Protein AF-A0A8S1DYT1-F1 (afdb_monomer)

InterPro domains:
  IPR016024 Armadillo-type fold [SSF48371] (3-180)
  IPR052587 TELO2-interacting protein 1 homolog [PTHR18460] (1-186)
  IPR057567 TTI1, C-terminal TPR domain [PF24181] (1-177)

Organism: NCBI:txid197152

Sequence (225 aa):
LQRCFHMLPSKDKDIQILALRAMKRGLPILEPYEDQLLPLVHKLWSPLLQRFSPNQDVVVLRLSFELLCIVASCSKNFIRHRCLEQVLPSICQFVRKQATVTSRHRETMLSQSMKLQKVALDRLAPLARDLDLQEEEIHTILEACSPYLSSEQPVVLQESCVELFKQISRINSDAVWLRLNILWNEGRELKSVSHACPNIRLPLLAANAGRYKANVQLLLQHITC

Radius of gyration: 19.94 Å; Cα contacts (8 Å, |Δi|>4): 253; chains: 1; bounding box: 46×38×67 Å

pLDDT: mean 88.83, std 11.65, range [53.38, 98.56]

Structure (mmCIF, N/CA/C/O backbone):
data_AF-A0A8S1DYT1-F1
#
_entry.id   AF-A0A8S1DYT1-F1
#
loop_
_atom_site.group_PDB
_atom_site.id
_atom_site.type_symbol
_atom_site.label_atom_id
_atom_site.label_alt_id
_atom_site.label_comp_id
_atom_site.label_asym_id
_atom_site.label_entity_id
_atom_site.label_seq_id
_atom_site.pdbx_PDB_ins_code
_atom_site.Cartn_x
_atom_site.Cartn_y
_atom_site.Cartn_z
_atom_site.occupancy
_atom_site.B_iso_or_equiv
_atom_site.auth_seq_id
_atom_site.auth_comp_id
_atom_site.auth_asym_id
_atom_site.auth_atom_id
_atom_site.pdbx_PDB_model_num
ATOM 1 N N . LEU A 1 1 ? -12.098 1.553 22.790 1.00 86.00 1 LEU A N 1
ATOM 2 C CA . LEU A 1 1 ? -11.759 2.101 21.453 1.00 86.00 1 LEU A CA 1
ATOM 3 C C . LEU A 1 1 ? -12.120 3.573 21.292 1.00 86.00 1 LEU A C 1
ATOM 5 O O . LEU A 1 1 ? -11.217 4.342 21.012 1.00 86.00 1 LEU A O 1
ATOM 9 N N . GLN A 1 2 ? -13.366 3.998 21.531 1.00 85.38 2 GLN A N 1
ATOM 10 C CA . GLN A 1 2 ? -13.783 5.405 21.351 1.00 85.38 2 GLN A CA 1
ATOM 11 C C . GLN A 1 2 ? -12.887 6.434 22.065 1.00 85.38 2 GLN A C 1
ATOM 13 O O . GLN A 1 2 ? -12.530 7.448 21.478 1.00 85.38 2 GLN A O 1
ATOM 18 N N . ARG A 1 3 ? -12.432 6.140 23.293 1.00 86.00 3 ARG A N 1
ATOM 19 C CA . ARG A 1 3 ? -11.476 6.997 24.021 1.00 86.00 3 ARG A CA 1
ATOM 20 C C . ARG A 1 3 ? -10.183 7.263 23.233 1.00 86.00 3 ARG A C 1
ATOM 22 O O . ARG A 1 3 ? -9.672 8.374 23.275 1.00 86.00 3 ARG A O 1
ATOM 29 N N . CYS A 1 4 ? -9.694 6.288 22.463 1.00 88.50 4 CYS A N 1
ATOM 30 C CA . CYS A 1 4 ? -8.498 6.440 21.632 1.00 88.50 4 CYS A CA 1
ATOM 31 C C . CYS A 1 4 ? -8.705 7.439 20.482 1.00 88.50 4 CYS A C 1
ATOM 33 O O . CYS A 1 4 ? -7.737 8.053 20.046 1.00 88.50 4 CYS A O 1
ATOM 35 N N . PHE A 1 5 ? -9.943 7.655 20.019 1.00 86.69 5 PHE A N 1
ATOM 36 C CA . PHE A 1 5 ? -10.233 8.636 18.965 1.00 86.69 5 PHE A CA 1
ATOM 37 C C . PHE A 1 5 ? -9.940 10.058 19.436 1.00 86.69 5 PHE A C 1
ATOM 39 O O . PHE A 1 5 ? -9.358 10.839 18.694 1.00 86.69 5 PHE A O 1
ATOM 46 N N . HIS A 1 6 ? -10.256 10.364 20.697 1.00 85.81 6 HIS A N 1
ATOM 47 C CA . HIS A 1 6 ? -9.967 11.662 21.311 1.00 85.81 6 HIS A CA 1
ATOM 48 C C . HIS A 1 6 ? -8.474 11.883 21.590 1.00 85.81 6 HIS A C 1
ATOM 50 O O . HIS A 1 6 ? -8.048 13.015 21.790 1.00 85.81 6 HIS A O 1
ATOM 56 N N . MET A 1 7 ? -7.670 10.816 21.584 1.00 89.06 7 MET A N 1
ATOM 57 C CA . MET A 1 7 ? -6.222 10.883 21.804 1.00 89.06 7 MET A CA 1
ATOM 58 C C . MET A 1 7 ? -5.441 11.136 20.504 1.00 89.06 7 MET A C 1
ATOM 60 O O . MET A 1 7 ? -4.314 11.622 20.564 1.00 89.06 7 MET A O 1
ATOM 64 N N . LEU A 1 8 ? -6.021 10.852 19.328 1.00 87.38 8 LEU A N 1
ATOM 65 C CA . LEU A 1 8 ? -5.370 11.085 18.030 1.00 87.38 8 LEU A CA 1
ATOM 66 C C . LEU A 1 8 ? -5.030 12.560 17.751 1.00 87.38 8 LEU A C 1
ATOM 68 O O . LEU A 1 8 ? -3.948 12.810 17.222 1.00 87.38 8 LEU A O 1
ATOM 72 N N . PRO A 1 9 ? -5.877 13.543 18.110 1.00 86.31 9 PRO A N 1
ATOM 73 C CA . PRO A 1 9 ? -5.547 14.957 17.945 1.00 86.31 9 PRO A CA 1
ATOM 74 C C . PRO A 1 9 ? -4.569 15.502 18.998 1.00 86.31 9 PRO A C 1
ATOM 76 O O . PRO A 1 9 ? -4.257 16.690 18.957 1.00 86.31 9 PRO A O 1
ATOM 79 N N . SER A 1 10 ? -4.102 14.682 19.952 1.00 88.88 10 SER A N 1
ATOM 80 C CA . SER A 1 10 ? -3.160 15.127 20.988 1.00 88.88 10 SER A CA 1
ATOM 81 C C . SER A 1 10 ? -1.891 15.716 20.369 1.00 88.88 10 SER A C 1
ATOM 83 O O . SER A 1 10 ? -1.401 15.220 19.357 1.00 88.88 10 SER A O 1
ATOM 85 N N . LYS A 1 11 ? -1.315 16.746 20.998 1.00 87.25 11 LYS A N 1
ATOM 86 C CA . LYS A 1 11 ? 0.003 17.281 20.609 1.00 87.25 11 LYS A CA 1
ATOM 87 C C . LYS A 1 11 ? 1.149 16.351 21.016 1.00 87.25 11 LYS A C 1
ATOM 89 O O . LYS A 1 11 ? 2.227 16.419 20.438 1.00 87.25 11 LYS A O 1
ATOM 94 N N . ASP A 1 12 ? 0.899 15.471 21.979 1.00 92.69 12 ASP A N 1
ATOM 95 C CA . ASP A 1 12 ? 1.860 14.488 22.459 1.00 92.69 12 ASP A CA 1
ATOM 96 C C . ASP A 1 12 ? 1.912 13.281 21.507 1.00 92.69 12 ASP A C 1
ATOM 98 O O . ASP A 1 12 ? 0.907 12.605 21.253 1.00 92.69 12 ASP A O 1
ATOM 102 N N . LYS A 1 13 ? 3.105 13.021 20.966 1.00 92.19 13 LYS A N 1
ATOM 103 C CA . LYS A 1 13 ? 3.369 11.925 20.032 1.00 92.19 13 LYS A CA 1
ATOM 104 C C . LYS A 1 13 ? 3.217 10.552 20.685 1.00 92.19 13 LYS A C 1
ATOM 106 O O . LYS A 1 13 ? 2.711 9.641 20.031 1.00 92.19 13 LYS A O 1
ATOM 111 N N . ASP A 1 14 ? 3.630 10.375 21.933 1.00 94.50 14 ASP A N 1
ATOM 112 C CA . ASP A 1 14 ? 3.561 9.079 22.608 1.00 94.50 14 ASP A CA 1
ATOM 113 C C . ASP A 1 14 ? 2.107 8.698 22.895 1.00 94.50 14 ASP A C 1
ATOM 115 O O . ASP A 1 14 ? 1.706 7.551 22.670 1.00 94.50 14 ASP A O 1
ATOM 119 N N . ILE A 1 15 ? 1.278 9.687 23.244 1.00 94.19 15 ILE A N 1
ATOM 120 C CA . ILE A 1 15 ? -0.180 9.533 23.352 1.00 94.19 15 ILE A CA 1
ATOM 121 C C . ILE A 1 15 ? -0.791 9.111 22.007 1.00 94.19 15 ILE A C 1
ATOM 123 O O . ILE A 1 15 ? -1.582 8.162 21.960 1.00 94.19 15 ILE A O 1
ATOM 127 N N . GLN A 1 16 ? -0.404 9.759 20.902 1.00 94.25 16 GLN A N 1
ATOM 128 C CA . GLN A 1 16 ? -0.870 9.386 19.560 1.00 94.25 16 GLN A CA 1
ATOM 129 C C . GLN A 1 16 ? -0.458 7.955 19.191 1.00 94.25 16 GLN A C 1
ATOM 131 O O . GLN A 1 16 ? -1.277 7.171 18.707 1.00 94.25 16 GLN A O 1
ATOM 136 N N . ILE A 1 17 ? 0.801 7.587 19.440 1.00 95.38 17 ILE A N 1
ATOM 137 C CA . ILE A 1 17 ? 1.336 6.250 19.157 1.00 95.38 17 ILE A CA 1
ATOM 138 C C . ILE A 1 17 ? 0.597 5.188 19.971 1.00 95.38 17 ILE A C 1
ATOM 140 O O . ILE A 1 17 ? 0.237 4.140 19.424 1.00 95.38 17 ILE A O 1
ATOM 144 N N . LEU A 1 18 ? 0.354 5.440 21.259 1.00 95.94 18 LEU A N 1
ATOM 145 C CA . LEU A 1 18 ? -0.389 4.532 22.126 1.00 95.94 18 LEU A CA 1
ATOM 146 C C . LEU A 1 18 ? -1.818 4.331 21.613 1.00 95.94 18 LEU A C 1
ATOM 148 O O . LEU A 1 18 ? -2.268 3.191 21.490 1.00 95.94 18 LEU A O 1
ATOM 152 N N . ALA A 1 19 ? -2.500 5.418 21.245 1.00 95.94 19 ALA A N 1
ATOM 153 C CA . ALA A 1 19 ? -3.846 5.370 20.687 1.00 95.94 19 ALA A CA 1
ATOM 154 C C . ALA A 1 19 ? -3.896 4.559 19.383 1.00 95.94 19 ALA A C 1
ATOM 156 O O . ALA A 1 19 ? -4.718 3.650 19.260 1.00 95.94 19 ALA A O 1
ATOM 157 N N . LEU A 1 20 ? -2.983 4.824 18.441 1.00 96.44 20 LEU A N 1
ATOM 158 C CA . LEU A 1 20 ? -2.869 4.083 17.180 1.00 96.44 20 LEU A CA 1
ATOM 159 C C . LEU A 1 20 ? -2.641 2.590 17.425 1.00 96.44 20 LEU A C 1
ATOM 161 O O . LEU A 1 20 ? -3.354 1.756 16.870 1.00 96.44 20 LEU A O 1
ATOM 165 N N . ARG A 1 21 ? -1.702 2.229 18.306 1.00 96.25 21 ARG A N 1
ATOM 166 C CA . ARG A 1 21 ? -1.422 0.825 18.649 1.00 96.25 21 ARG A CA 1
ATOM 167 C C . ARG A 1 21 ? -2.618 0.129 19.294 1.00 96.25 21 ARG A C 1
ATOM 169 O O . ARG A 1 21 ? -2.899 -1.017 18.948 1.00 96.25 21 ARG A O 1
ATOM 176 N N . ALA A 1 22 ? -3.322 0.808 20.198 1.00 96.12 22 ALA A N 1
ATOM 177 C CA . ALA A 1 22 ? -4.523 0.275 20.830 1.00 96.12 22 ALA A CA 1
ATOM 178 C C . ALA A 1 22 ? -5.633 0.023 19.798 1.00 96.12 22 ALA A C 1
ATOM 180 O O . ALA A 1 22 ? -6.235 -1.049 19.794 1.00 96.12 22 ALA A O 1
ATOM 181 N N . MET A 1 23 ? -5.861 0.963 18.875 1.00 95.62 23 MET A N 1
ATOM 182 C CA . MET A 1 23 ? -6.875 0.808 17.826 1.00 95.62 23 MET A CA 1
ATOM 183 C C . MET A 1 23 ? -6.544 -0.308 16.843 1.00 95.62 23 MET A C 1
ATOM 185 O O . MET A 1 23 ? -7.420 -1.107 16.533 1.00 95.62 23 MET A O 1
ATOM 189 N N . LYS A 1 24 ? -5.281 -0.424 16.420 1.00 95.94 24 LYS A N 1
ATOM 190 C CA . LYS A 1 24 ? -4.836 -1.517 15.546 1.00 95.94 24 LYS A CA 1
ATOM 191 C C . LYS A 1 24 ? -5.126 -2.903 16.127 1.00 95.94 24 LYS A C 1
ATOM 193 O O . LYS A 1 24 ? -5.393 -3.827 15.373 1.00 95.94 24 LYS A O 1
ATOM 198 N N . ARG A 1 25 ? -5.034 -3.054 17.451 1.00 95.56 25 ARG A N 1
ATOM 199 C CA . ARG A 1 25 ? -5.324 -4.321 18.142 1.00 95.56 25 ARG A CA 1
ATOM 200 C C . ARG A 1 25 ? -6.814 -4.517 18.396 1.00 95.56 25 ARG A C 1
ATOM 202 O O . ARG A 1 25 ? -7.286 -5.640 18.330 1.00 95.56 25 ARG A O 1
ATOM 209 N N . GLY A 1 26 ? -7.537 -3.443 18.712 1.00 95.00 26 GLY A N 1
ATOM 210 C CA . GLY A 1 26 ? -8.936 -3.538 19.113 1.00 95.00 26 GLY A CA 1
ATOM 211 C C . GLY A 1 26 ? -9.934 -3.578 17.957 1.00 95.00 26 GLY A C 1
ATOM 212 O O . GLY A 1 26 ? -10.956 -4.233 18.100 1.00 95.00 26 GLY A O 1
ATOM 213 N N . LEU A 1 27 ? -9.674 -2.901 16.832 1.00 95.12 27 LEU A N 1
ATOM 214 C CA . LEU A 1 27 ? -10.614 -2.887 15.701 1.00 95.12 27 LEU A CA 1
ATOM 215 C C . LEU A 1 27 ? -10.883 -4.279 15.109 1.00 95.12 27 LEU A C 1
ATOM 217 O O . LEU A 1 27 ? -12.057 -4.578 14.922 1.00 95.12 27 LEU A O 1
ATOM 221 N N . PRO A 1 28 ? -9.875 -5.151 14.890 1.00 96.31 28 PRO A N 1
ATOM 222 C CA . PRO A 1 28 ? -10.128 -6.502 14.381 1.00 96.31 28 PRO A CA 1
ATOM 223 C C . PRO A 1 28 ? -11.048 -7.340 15.278 1.00 96.31 28 PRO A C 1
ATOM 225 O O . PRO A 1 28 ? -11.795 -8.174 14.791 1.00 96.31 28 PRO A O 1
ATOM 228 N N . ILE A 1 29 ? -11.053 -7.092 16.594 1.00 96.44 29 ILE A N 1
ATOM 229 C CA . ILE A 1 29 ? -11.938 -7.797 17.540 1.00 96.44 29 ILE A CA 1
ATOM 230 C C . ILE A 1 29 ? -13.416 -7.488 17.246 1.00 96.44 29 ILE A C 1
ATOM 232 O O . ILE A 1 29 ? -14.295 -8.285 17.565 1.00 96.44 29 ILE A O 1
ATOM 236 N N . LEU A 1 30 ? -13.693 -6.331 16.639 1.00 95.19 30 LEU A N 1
ATOM 237 C CA . LEU A 1 30 ? -15.038 -5.899 16.279 1.00 95.19 30 LEU A CA 1
ATOM 238 C C . LEU A 1 30 ? -15.473 -6.343 14.878 1.00 95.19 30 LEU A C 1
ATOM 240 O O . LEU A 1 30 ? -16.604 -6.051 14.508 1.00 95.19 30 LEU A O 1
ATOM 244 N N . GLU A 1 31 ? -14.626 -7.040 14.115 1.00 94.19 31 GLU A N 1
ATOM 245 C CA . GLU A 1 31 ? -14.956 -7.519 12.764 1.00 94.19 31 GLU A CA 1
ATOM 246 C C . GLU A 1 31 ? -16.278 -8.315 12.702 1.00 94.19 31 GLU A C 1
ATOM 248 O O . GLU A 1 31 ? -17.077 -8.025 11.816 1.00 94.19 31 GLU A O 1
ATOM 253 N N . PRO A 1 32 ? -16.6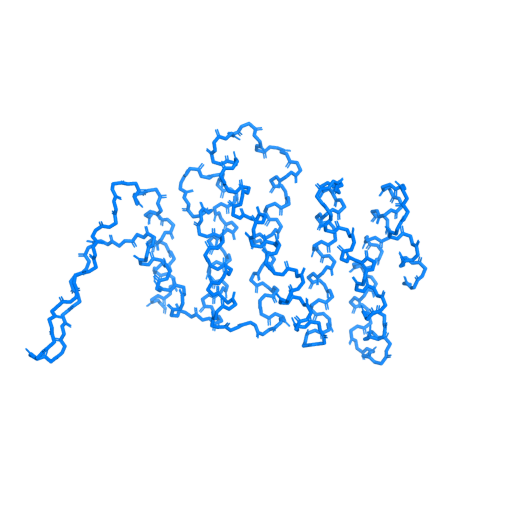09 -9.205 13.663 1.00 96.00 32 PRO A N 1
ATOM 254 C CA . PRO A 1 32 ? -17.893 -9.917 13.655 1.00 96.00 32 PRO A CA 1
ATOM 255 C C . PRO A 1 32 ? -19.113 -9.058 14.035 1.00 96.00 32 PRO A C 1
ATOM 257 O O . PRO A 1 32 ? -20.243 -9.527 13.933 1.00 96.00 32 PRO A O 1
ATOM 260 N N . TYR A 1 33 ? -18.906 -7.834 14.531 1.00 96.31 33 TYR A N 1
ATOM 261 C CA . TYR A 1 33 ? -19.945 -6.966 15.093 1.00 96.31 33 TYR A CA 1
ATOM 262 C C . TYR A 1 33 ? -20.103 -5.702 14.241 1.00 96.31 33 TYR A C 1
ATOM 264 O O . TYR A 1 33 ? -19.824 -4.589 14.697 1.00 96.31 33 TYR A O 1
ATOM 272 N N . GLU A 1 34 ? -20.537 -5.874 12.992 1.00 94.38 34 GLU A N 1
ATOM 273 C CA . GLU A 1 34 ? -20.592 -4.816 11.973 1.00 94.38 34 GLU A CA 1
ATOM 274 C C . GLU A 1 34 ? -21.346 -3.556 12.444 1.00 94.38 34 GLU A C 1
ATOM 276 O O . GLU A 1 34 ? -20.826 -2.442 12.319 1.00 94.38 34 GLU A O 1
ATOM 281 N N . ASP A 1 35 ? -22.488 -3.732 13.119 1.00 95.94 35 ASP A N 1
ATOM 282 C CA . ASP A 1 35 ? -23.305 -2.646 13.690 1.00 95.94 35 ASP A CA 1
ATOM 283 C C . ASP A 1 35 ? -22.559 -1.783 14.721 1.00 95.94 35 ASP A C 1
ATOM 285 O O . ASP A 1 35 ? -22.915 -0.630 14.969 1.00 95.94 35 ASP A O 1
ATOM 289 N N . GLN A 1 36 ? -21.504 -2.320 15.336 1.00 94.62 36 GLN A N 1
ATOM 290 C CA . GLN A 1 36 ? -20.624 -1.577 16.238 1.00 94.62 36 GLN A CA 1
ATOM 291 C C . GLN A 1 36 ? -19.381 -1.060 15.511 1.00 94.62 36 GLN A C 1
ATOM 293 O O . GLN A 1 36 ? -18.916 0.050 15.789 1.00 94.62 36 GLN A O 1
ATOM 298 N N . LEU A 1 37 ? -18.835 -1.846 14.582 1.00 96.00 37 LEU A N 1
ATOM 299 C CA . LEU A 1 37 ? -17.622 -1.522 13.844 1.00 96.00 37 LEU A CA 1
ATOM 300 C C . LEU A 1 37 ? -17.814 -0.315 12.923 1.00 96.00 37 LEU A C 1
ATOM 302 O O . LEU A 1 37 ? -17.032 0.635 13.001 1.00 96.00 37 LEU A O 1
ATOM 306 N N . LEU A 1 38 ? -18.831 -0.317 12.059 1.00 96.50 38 LEU A N 1
ATOM 307 C CA . LEU A 1 38 ? -18.972 0.710 11.022 1.00 96.50 38 LEU A CA 1
ATOM 308 C C . LEU A 1 38 ? -19.189 2.119 11.597 1.00 96.50 38 LEU A C 1
ATOM 310 O O . LEU A 1 38 ? -18.505 3.049 11.151 1.00 96.50 38 LEU A O 1
ATOM 314 N N . PRO A 1 39 ? -20.019 2.323 12.643 1.00 95.75 39 PRO A N 1
ATOM 315 C CA . PRO A 1 39 ? -20.119 3.630 13.291 1.00 95.75 39 PRO A CA 1
ATOM 316 C C . PRO A 1 39 ? -18.791 4.102 13.896 1.00 95.75 39 PRO A C 1
ATOM 318 O O . PRO A 1 39 ? -18.496 5.301 13.899 1.00 95.75 39 PRO A O 1
ATOM 321 N N . LEU A 1 40 ? -17.967 3.182 14.408 1.00 94.94 40 LEU A N 1
ATOM 322 C CA . LEU A 1 40 ? -16.636 3.507 14.922 1.00 94.94 40 LEU A CA 1
ATOM 323 C C . LEU A 1 40 ? -15.674 3.884 13.797 1.00 94.94 40 LEU A C 1
ATOM 325 O O . LEU A 1 40 ? -14.958 4.874 13.936 1.00 94.94 40 LEU A O 1
ATOM 329 N N . VAL A 1 41 ? -15.683 3.150 12.683 1.00 95.88 41 VAL A N 1
ATOM 330 C CA . VAL A 1 41 ? -14.883 3.459 11.490 1.00 95.88 41 VAL A CA 1
ATOM 331 C C . VAL A 1 41 ? -15.255 4.829 10.927 1.00 95.88 41 VAL A C 1
ATOM 333 O O . VAL A 1 41 ? -14.371 5.643 10.652 1.00 95.88 41 VAL A O 1
ATOM 336 N N . HIS A 1 42 ? -16.551 5.134 10.832 1.00 94.75 42 HIS A N 1
ATOM 337 C CA . HIS A 1 42 ? -17.029 6.440 10.385 1.00 94.75 42 HIS A CA 1
ATOM 338 C C . HIS A 1 42 ? -16.473 7.577 11.252 1.00 94.75 42 HIS A C 1
ATOM 340 O O . HIS A 1 42 ? -15.914 8.540 10.720 1.00 94.75 42 HIS A O 1
ATOM 346 N N . LYS A 1 43 ? -16.569 7.439 12.583 1.00 93.56 43 LYS A N 1
ATOM 347 C CA . LYS A 1 43 ? -16.056 8.421 13.555 1.00 93.56 43 LYS A CA 1
ATOM 348 C C . LYS A 1 43 ? -14.529 8.535 13.534 1.00 93.56 43 LYS A C 1
ATOM 350 O O . LYS A 1 43 ? -14.002 9.629 13.716 1.00 93.56 43 LYS A O 1
ATOM 355 N N . LEU A 1 44 ? -13.822 7.427 13.315 1.00 93.88 44 LEU A N 1
ATOM 356 C CA . LEU A 1 44 ? -12.360 7.379 13.247 1.00 93.88 44 LEU A CA 1
ATOM 357 C C . LEU A 1 44 ? -11.804 8.075 12.000 1.00 93.88 44 LEU A C 1
ATOM 359 O O . LEU A 1 44 ? -10.696 8.606 12.053 1.00 93.88 44 LEU A O 1
ATOM 363 N N . TRP A 1 45 ? -12.546 8.078 10.891 1.00 94.38 45 TRP A N 1
ATOM 364 C CA . TRP A 1 45 ? -12.017 8.487 9.590 1.00 94.38 45 TRP A CA 1
ATOM 365 C C . TRP A 1 45 ? -11.366 9.871 9.590 1.00 94.38 45 TRP A C 1
ATOM 367 O O . TRP A 1 45 ? -10.205 10.001 9.217 1.00 94.38 45 TRP A O 1
ATOM 377 N N . SER A 1 46 ? -12.088 10.907 10.030 1.00 92.19 46 SER A N 1
ATOM 378 C CA . SER A 1 46 ? -11.561 12.279 10.012 1.00 92.19 46 SER A CA 1
ATOM 379 C C . SER A 1 46 ? -10.323 12.439 10.912 1.00 92.19 46 SER A C 1
ATOM 381 O O . SER A 1 46 ? -9.296 12.910 10.419 1.00 92.19 46 SER A O 1
ATOM 383 N N . PRO A 1 47 ? -10.342 12.005 12.192 1.00 92.38 47 PRO A N 1
ATOM 384 C CA . PRO A 1 47 ? -9.143 11.993 13.032 1.00 92.38 47 PRO A CA 1
ATOM 385 C C . PRO A 1 47 ? -7.954 11.239 12.422 1.00 92.38 47 PRO A C 1
ATOM 387 O O . PRO A 1 47 ? -6.812 11.676 12.568 1.00 92.38 47 PRO A O 1
ATOM 390 N N . LEU A 1 48 ? -8.207 10.122 11.732 1.00 93.25 48 LEU A N 1
ATOM 391 C CA . LEU A 1 48 ? -7.172 9.337 11.066 1.00 93.25 48 LEU A CA 1
ATOM 392 C C . LEU A 1 48 ? -6.572 10.089 9.872 1.00 93.25 48 LEU A C 1
ATOM 394 O O . LEU A 1 48 ? -5.351 10.179 9.769 1.00 93.25 48 LEU A O 1
ATOM 398 N N . LEU A 1 49 ? -7.403 10.680 9.008 1.00 91.69 49 LEU A N 1
ATOM 399 C CA . LEU A 1 49 ? -6.933 11.445 7.850 1.00 91.69 49 LEU A CA 1
ATOM 400 C C . LEU A 1 49 ? -6.063 12.635 8.234 1.00 91.69 49 LEU A C 1
ATOM 402 O O . LEU A 1 49 ? -5.054 12.900 7.587 1.00 91.69 49 LEU A O 1
ATOM 406 N N . GLN A 1 50 ? -6.387 13.303 9.338 1.00 90.94 50 GLN A N 1
ATOM 407 C CA . GLN A 1 50 ? -5.580 14.407 9.856 1.00 90.94 50 GLN A CA 1
ATOM 408 C C . GLN A 1 50 ? -4.152 13.987 10.244 1.00 90.94 50 GLN A C 1
ATOM 410 O O . GLN A 1 50 ? -3.314 14.854 10.482 1.00 90.94 50 GLN A O 1
ATOM 415 N N . ARG A 1 51 ? -3.855 12.682 10.348 1.00 91.25 51 ARG A N 1
ATOM 416 C CA . ARG A 1 51 ? -2.491 12.179 10.575 1.00 91.25 51 ARG A CA 1
ATOM 417 C C . ARG A 1 51 ? -1.667 12.075 9.291 1.00 91.25 51 ARG A C 1
ATOM 419 O O . ARG A 1 51 ? -0.455 11.940 9.380 1.00 91.25 51 ARG A O 1
ATOM 426 N N . PHE A 1 52 ? -2.267 12.194 8.109 1.00 88.94 52 PHE A N 1
ATOM 427 C CA . PHE A 1 52 ? -1.552 12.223 6.827 1.00 88.94 52 PHE A CA 1
ATOM 428 C C . PHE A 1 52 ? -1.121 13.648 6.441 1.00 88.94 52 PHE A C 1
ATOM 430 O O . PHE A 1 52 ? -1.210 14.048 5.283 1.00 88.94 52 PHE A O 1
ATOM 437 N N . SER A 1 53 ? -0.669 14.441 7.420 1.00 85.75 53 SER A N 1
ATOM 438 C CA . SER A 1 53 ? -0.224 15.818 7.187 1.00 85.75 53 SER A CA 1
ATOM 439 C C . SER A 1 53 ? 1.262 15.880 6.784 1.00 85.75 53 SER A C 1
ATOM 441 O O . SER A 1 53 ? 2.048 15.041 7.235 1.00 85.75 53 SER A O 1
ATOM 443 N N . PRO A 1 54 ? 1.695 16.877 5.983 1.00 80.06 54 PRO A N 1
ATOM 444 C CA . PRO A 1 54 ? 3.090 16.991 5.537 1.00 80.06 54 PRO A CA 1
ATOM 445 C C . PRO A 1 54 ? 4.123 17.081 6.669 1.00 80.06 54 PRO A C 1
ATOM 447 O O . PRO A 1 54 ? 5.250 16.623 6.505 1.00 80.06 54 PRO A O 1
ATOM 450 N N . ASN A 1 55 ? 3.731 17.646 7.815 1.00 83.69 55 ASN A N 1
ATOM 451 C CA . ASN A 1 55 ? 4.601 17.858 8.976 1.00 83.69 55 ASN A CA 1
ATOM 452 C C . ASN A 1 55 ? 4.435 16.769 10.050 1.00 83.69 55 ASN A C 1
ATOM 454 O O . ASN A 1 55 ? 4.915 16.930 11.173 1.00 83.69 55 ASN A O 1
ATOM 458 N N . GLN A 1 56 ? 3.726 15.679 9.743 1.00 88.06 56 GLN A N 1
ATOM 459 C CA . GLN A 1 56 ? 3.524 14.601 10.698 1.00 88.06 56 GLN A CA 1
ATOM 460 C C . GLN A 1 56 ? 4.835 13.858 10.973 1.00 88.06 56 GLN A C 1
ATOM 462 O O . GLN A 1 56 ? 5.610 13.551 10.067 1.00 88.06 56 GLN A O 1
ATOM 467 N N . ASP A 1 57 ? 5.038 13.470 12.231 1.00 90.81 57 ASP A N 1
ATOM 468 C CA . ASP A 1 57 ? 6.089 12.526 12.587 1.00 90.81 57 ASP A CA 1
ATOM 469 C C . ASP A 1 57 ? 5.953 11.206 11.803 1.00 90.81 57 ASP A C 1
ATOM 471 O O . ASP A 1 57 ? 4.890 10.581 11.768 1.00 90.81 57 ASP A O 1
ATOM 475 N N . VAL A 1 58 ? 7.061 10.745 11.218 1.00 88.81 58 VAL A N 1
ATOM 476 C CA . VAL A 1 58 ? 7.090 9.575 10.325 1.00 88.81 58 VAL A CA 1
ATOM 477 C C . VAL A 1 58 ? 6.607 8.292 11.014 1.00 88.81 58 VAL A C 1
ATOM 479 O O . VAL A 1 58 ? 6.000 7.436 10.369 1.00 88.81 58 VAL A O 1
ATOM 482 N N . VAL A 1 59 ? 6.831 8.138 12.325 1.00 92.00 59 VAL A N 1
ATOM 483 C CA . VAL A 1 59 ? 6.350 6.968 13.080 1.00 92.00 59 VAL A CA 1
ATOM 484 C C . VAL A 1 59 ? 4.833 7.009 13.210 1.00 92.00 59 VAL A C 1
ATOM 486 O O . VAL A 1 59 ? 4.182 5.977 13.036 1.00 92.00 59 VAL A O 1
ATOM 489 N N . VAL A 1 60 ? 4.267 8.185 13.483 1.00 93.44 60 VAL A N 1
ATOM 490 C CA . VAL A 1 60 ? 2.813 8.371 13.550 1.00 93.44 60 VAL A CA 1
ATOM 491 C C . VAL A 1 60 ? 2.185 8.159 12.177 1.00 93.44 60 VAL A C 1
ATOM 493 O O . VAL A 1 60 ? 1.185 7.450 12.079 1.00 93.44 60 VAL A O 1
ATOM 496 N N . LEU A 1 61 ? 2.792 8.695 11.117 1.00 92.25 61 LEU A N 1
ATOM 497 C CA . LEU A 1 61 ? 2.332 8.507 9.742 1.00 92.25 61 LEU A CA 1
ATOM 498 C C . LEU A 1 61 ? 2.311 7.019 9.359 1.00 92.25 61 LEU A C 1
ATOM 500 O O . LEU A 1 61 ? 1.297 6.517 8.879 1.00 92.25 61 LEU A O 1
ATOM 504 N N . ARG A 1 62 ? 3.385 6.280 9.673 1.00 93.69 62 ARG A N 1
ATOM 505 C CA . ARG A 1 62 ? 3.457 4.825 9.461 1.00 93.69 62 ARG A CA 1
ATOM 506 C C . ARG A 1 62 ? 2.365 4.076 10.210 1.00 93.69 62 ARG A C 1
ATOM 508 O O . ARG A 1 62 ? 1.657 3.278 9.609 1.00 93.69 62 ARG A O 1
ATOM 515 N N . LEU A 1 63 ? 2.203 4.337 11.505 1.00 95.06 63 LEU A N 1
ATOM 516 C CA . LEU A 1 63 ? 1.175 3.673 12.312 1.00 95.06 63 L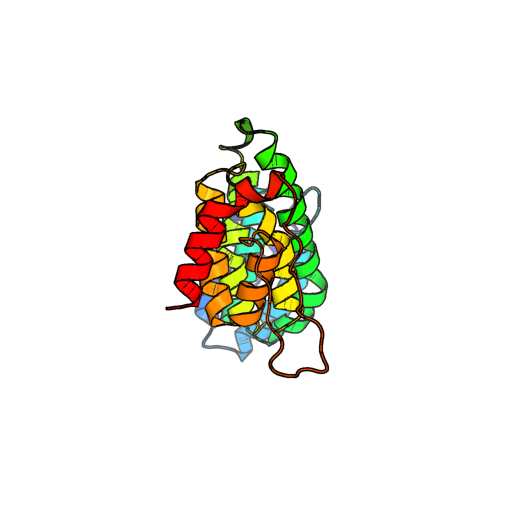EU A CA 1
ATOM 517 C C . LEU A 1 63 ? -0.245 4.026 11.848 1.00 95.06 63 LEU A C 1
ATOM 519 O O . LEU A 1 63 ? -1.135 3.184 11.938 1.00 95.06 63 LEU A O 1
ATOM 523 N N . SER A 1 64 ? -0.451 5.241 11.339 1.00 95.12 64 SER A N 1
ATOM 524 C CA . SER A 1 64 ? -1.728 5.687 10.773 1.00 95.12 64 SER A CA 1
ATOM 525 C C . SER A 1 64 ? -2.039 4.962 9.469 1.00 95.12 64 SER A C 1
ATOM 527 O O . SER A 1 64 ? -3.156 4.490 9.285 1.00 95.12 64 SER A O 1
ATOM 52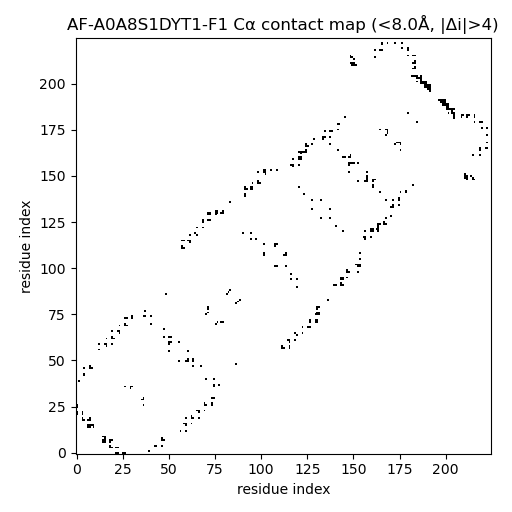9 N N . PHE A 1 65 ? -1.047 4.783 8.598 1.00 95.12 65 PHE A N 1
ATOM 530 C CA . PHE A 1 65 ? -1.204 3.991 7.381 1.00 95.12 65 PHE A CA 1
ATOM 531 C C . PHE A 1 65 ? -1.457 2.503 7.677 1.00 95.12 65 PHE A C 1
ATOM 533 O O . PHE A 1 65 ? -2.347 1.890 7.091 1.00 95.12 65 PHE A O 1
ATOM 540 N N . GLU A 1 66 ? -0.758 1.925 8.656 1.00 95.75 66 GLU A N 1
ATOM 541 C CA . GLU A 1 66 ? -1.037 0.559 9.114 1.00 95.75 66 GLU A CA 1
ATOM 542 C C . GLU A 1 66 ? -2.454 0.424 9.697 1.00 95.75 66 GLU A C 1
ATOM 544 O O . GLU A 1 66 ? -3.115 -0.589 9.467 1.00 95.75 66 GLU A O 1
ATOM 549 N N . LEU A 1 67 ? -2.929 1.432 10.439 1.00 96.62 67 LEU A N 1
ATOM 550 C CA . LEU A 1 67 ? -4.299 1.473 10.948 1.00 96.62 67 LEU A CA 1
ATOM 551 C C . LEU A 1 67 ? -5.317 1.596 9.810 1.00 96.62 67 LEU A C 1
ATOM 553 O O . LEU A 1 67 ? -6.307 0.878 9.839 1.00 96.62 67 LEU A O 1
ATOM 557 N N . LEU A 1 68 ? -5.065 2.429 8.796 1.00 96.50 68 LEU A N 1
ATOM 558 C CA . LEU A 1 68 ? -5.914 2.525 7.605 1.00 96.50 68 LEU A CA 1
ATOM 559 C C . LEU A 1 68 ? -6.073 1.162 6.924 1.00 96.50 68 LEU A C 1
ATOM 561 O O . LEU A 1 68 ? -7.187 0.781 6.587 1.00 96.50 68 LEU A O 1
ATOM 565 N N . CYS A 1 69 ? -4.986 0.401 6.779 1.00 96.75 69 CYS A N 1
ATOM 566 C CA . CYS A 1 69 ? -5.052 -0.933 6.183 1.00 96.75 69 CYS A CA 1
ATOM 567 C C . CYS A 1 69 ? -5.888 -1.909 7.023 1.00 96.75 69 CYS A C 1
ATOM 569 O O . CYS A 1 69 ? -6.554 -2.771 6.467 1.00 96.75 69 CYS A O 1
ATOM 571 N N . ILE A 1 70 ? -5.860 -1.787 8.353 1.00 97.12 70 ILE A N 1
ATOM 572 C CA . ILE A 1 70 ? -6.717 -2.585 9.244 1.00 97.12 70 ILE A CA 1
ATOM 573 C C . ILE A 1 70 ? -8.177 -2.142 9.130 1.00 97.12 70 ILE A C 1
ATOM 575 O O . ILE A 1 70 ? -9.075 -2.974 9.090 1.00 97.12 70 ILE A O 1
ATOM 579 N N . VAL A 1 71 ? -8.433 -0.837 9.046 1.00 96.81 71 VAL A N 1
ATOM 580 C CA . VAL A 1 71 ? -9.785 -0.318 8.814 1.00 96.81 71 VAL A CA 1
ATOM 581 C C . VAL A 1 71 ? -10.326 -0.855 7.488 1.00 96.81 71 VAL A C 1
ATOM 583 O O . VAL A 1 71 ? -11.446 -1.358 7.463 1.00 96.81 71 VAL A O 1
ATOM 586 N N . ALA A 1 72 ? -9.530 -0.822 6.416 1.00 96.94 72 ALA A N 1
ATOM 587 C CA . ALA A 1 72 ? -9.890 -1.408 5.128 1.00 96.94 72 ALA A CA 1
ATOM 588 C C . ALA A 1 72 ? -10.179 -2.904 5.249 1.00 96.94 72 ALA A C 1
ATOM 590 O O . ALA A 1 72 ? -11.225 -3.355 4.797 1.00 96.94 72 ALA A O 1
ATOM 591 N N . SER A 1 73 ? -9.316 -3.665 5.928 1.00 96.94 73 SER A N 1
ATOM 592 C CA . SER A 1 73 ? -9.518 -5.106 6.059 1.00 96.94 73 SER A CA 1
ATOM 593 C C . SER A 1 73 ? -10.788 -5.461 6.833 1.00 96.94 73 SER A C 1
ATOM 595 O O . SER A 1 73 ? -11.419 -6.444 6.470 1.00 96.94 73 SER A O 1
ATOM 597 N N . CYS A 1 74 ? -11.171 -4.676 7.846 1.00 96.25 74 CYS A N 1
ATOM 598 C CA . CYS A 1 74 ? -12.354 -4.952 8.672 1.00 96.25 74 CYS A CA 1
ATOM 599 C C . CYS A 1 74 ? -13.658 -4.395 8.074 1.00 96.25 74 CYS A C 1
ATOM 601 O O . CYS A 1 74 ? -14.723 -4.921 8.359 1.00 96.25 74 CYS A O 1
ATOM 603 N N . SER A 1 75 ? -13.601 -3.298 7.307 1.00 95.44 75 SER A N 1
ATOM 604 C CA . SER A 1 75 ? -14.802 -2.579 6.832 1.00 95.44 75 SER A CA 1
ATOM 605 C C . SER A 1 75 ? -15.003 -2.595 5.314 1.00 95.44 75 SER A C 1
ATOM 607 O O . SER A 1 75 ? -16.048 -2.159 4.831 1.00 95.44 75 SER A O 1
ATOM 609 N N . LYS A 1 76 ? -14.028 -3.120 4.561 1.00 93.38 76 LYS A N 1
ATOM 610 C CA . LYS A 1 76 ? -14.089 -3.375 3.116 1.00 93.38 76 LYS A CA 1
ATOM 611 C C . LYS A 1 76 ? -14.672 -2.180 2.342 1.00 93.38 76 LYS A C 1
ATOM 613 O O . LYS A 1 76 ? -14.159 -1.058 2.417 1.00 93.38 76 LYS A O 1
ATOM 618 N N . ASN A 1 77 ? -15.792 -2.403 1.655 1.00 92.38 77 ASN A N 1
ATOM 619 C CA . ASN A 1 77 ? -16.470 -1.440 0.792 1.00 92.38 77 ASN A CA 1
ATOM 620 C C . ASN A 1 77 ? -16.936 -0.171 1.517 1.00 92.38 77 ASN A C 1
ATOM 622 O O . ASN A 1 77 ? -17.043 0.877 0.879 1.00 92.38 77 ASN A O 1
ATOM 626 N N . PHE A 1 78 ? -17.136 -0.213 2.840 1.00 95.62 78 PHE A N 1
ATOM 627 C CA . PHE A 1 78 ? -17.600 0.937 3.620 1.00 95.62 78 PHE A CA 1
ATOM 628 C C . PHE A 1 78 ? -16.686 2.164 3.490 1.00 95.62 78 PHE A C 1
ATOM 630 O O . PHE A 1 78 ? -17.160 3.301 3.495 1.00 95.62 78 PHE A O 1
ATOM 637 N N . ILE A 1 79 ? -15.372 1.952 3.357 1.00 95.94 79 ILE A N 1
ATOM 638 C CA . ILE A 1 79 ? -14.404 3.044 3.191 1.00 95.94 79 ILE A CA 1
ATOM 639 C C . ILE A 1 79 ? -13.834 3.158 1.776 1.00 95.94 79 ILE A C 1
ATOM 641 O O . ILE A 1 79 ? -13.021 4.053 1.549 1.00 95.94 79 ILE A O 1
ATOM 645 N N . ARG A 1 80 ? -14.244 2.299 0.830 1.00 95.81 80 ARG A N 1
ATOM 646 C CA . ARG A 1 80 ? -13.657 2.216 -0.521 1.00 95.81 80 ARG A CA 1
ATOM 647 C C . ARG A 1 80 ? -13.611 3.577 -1.204 1.00 95.81 80 ARG A C 1
ATOM 649 O O . ARG A 1 80 ? -12.528 4.088 -1.476 1.00 95.81 80 ARG A O 1
ATOM 656 N N . HIS A 1 81 ? -14.775 4.195 -1.398 1.00 95.31 81 HIS A N 1
ATOM 657 C CA . HIS A 1 81 ? -14.890 5.483 -2.086 1.00 95.31 81 HIS A CA 1
ATOM 658 C C . HIS A 1 81 ? -14.065 6.585 -1.401 1.00 95.31 81 HIS A C 1
ATOM 660 O O . HIS A 1 81 ? -13.271 7.267 -2.041 1.00 95.31 81 HIS A O 1
ATOM 666 N N . ARG A 1 82 ? -14.148 6.687 -0.068 1.00 94.56 82 ARG A N 1
ATOM 667 C CA . ARG A 1 82 ? -13.389 7.690 0.698 1.00 94.56 82 ARG A CA 1
ATOM 668 C C . ARG A 1 82 ? -11.881 7.467 0.604 1.00 94.56 82 ARG A C 1
ATOM 670 O O . ARG A 1 82 ? -11.125 8.431 0.554 1.00 94.56 82 ARG A O 1
ATOM 677 N N . CYS A 1 83 ? -11.433 6.214 0.610 1.00 94.69 83 CYS A N 1
ATOM 678 C CA . CYS A 1 83 ? -10.020 5.876 0.490 1.00 94.69 83 CYS A CA 1
ATOM 679 C C . CYS A 1 83 ? -9.480 6.231 -0.896 1.00 94.69 83 CYS A C 1
ATOM 681 O O . CYS A 1 83 ? -8.391 6.798 -0.991 1.00 94.69 83 CYS A O 1
ATOM 683 N N . LEU A 1 84 ? -10.250 5.941 -1.943 1.00 94.12 84 LEU A N 1
ATOM 684 C CA . LEU A 1 84 ? -9.904 6.278 -3.319 1.00 94.12 84 LEU A CA 1
ATOM 685 C C . LEU A 1 84 ? -9.772 7.781 -3.533 1.00 94.12 84 LEU A C 1
ATOM 687 O O . LEU A 1 84 ? -8.785 8.223 -4.105 1.00 94.12 84 LEU A O 1
ATOM 691 N N . GLU A 1 85 ? -10.708 8.573 -3.018 1.00 93.38 85 GLU A N 1
ATOM 692 C CA . GLU A 1 85 ? -10.675 10.022 -3.222 1.00 93.38 85 GLU A CA 1
ATOM 693 C C . GLU A 1 85 ? -9.660 10.734 -2.324 1.00 93.38 85 GLU A C 1
ATOM 695 O O . GLU A 1 85 ? -8.971 11.654 -2.757 1.00 93.38 85 GLU A O 1
ATOM 700 N N . GLN A 1 86 ? -9.567 10.339 -1.051 1.00 92.69 86 GLN A N 1
ATOM 701 C CA . GLN A 1 86 ? -8.903 11.164 -0.033 1.00 92.69 86 GLN A CA 1
ATOM 702 C C . GLN A 1 86 ? -7.504 10.660 0.336 1.00 92.69 86 GLN A C 1
ATOM 704 O O . GLN A 1 86 ? -6.734 11.402 0.949 1.00 92.69 86 GLN A O 1
ATOM 709 N N . VAL A 1 87 ? -7.159 9.407 0.009 1.00 91.50 87 VAL A N 1
ATOM 710 C CA . VAL A 1 87 ? -5.962 8.753 0.567 1.00 91.50 87 VAL A CA 1
ATOM 711 C C . VAL A 1 87 ? -5.061 8.1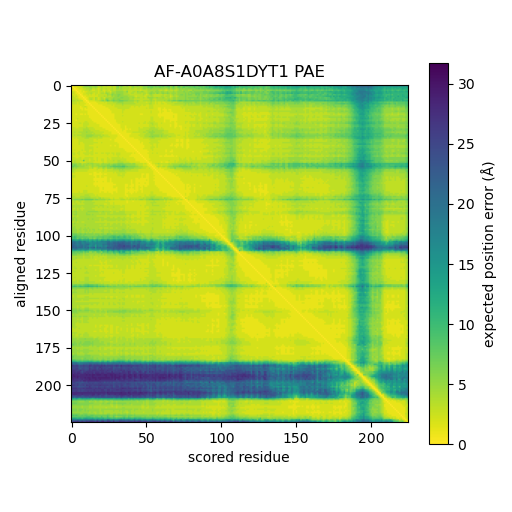29 -0.487 1.00 91.50 87 VAL A C 1
ATOM 713 O O . VAL A 1 87 ? -3.853 8.377 -0.466 1.00 91.50 87 VAL A O 1
ATOM 716 N N . LEU A 1 88 ? -5.616 7.336 -1.407 1.00 93.31 88 LEU A N 1
ATOM 717 C CA . LEU A 1 88 ? -4.833 6.612 -2.407 1.00 93.31 88 LEU A CA 1
ATOM 718 C C . LEU A 1 88 ? -3.924 7.538 -3.243 1.00 93.31 88 LEU A C 1
ATOM 720 O O . LEU A 1 88 ? -2.737 7.210 -3.362 1.00 93.31 88 LEU A O 1
ATOM 724 N N . PRO A 1 89 ? -4.384 8.712 -3.732 1.00 92.75 89 PRO A N 1
ATOM 725 C CA . PRO A 1 89 ? -3.537 9.631 -4.492 1.00 92.75 89 PRO A CA 1
ATOM 726 C C . PRO A 1 89 ? -2.335 10.113 -3.6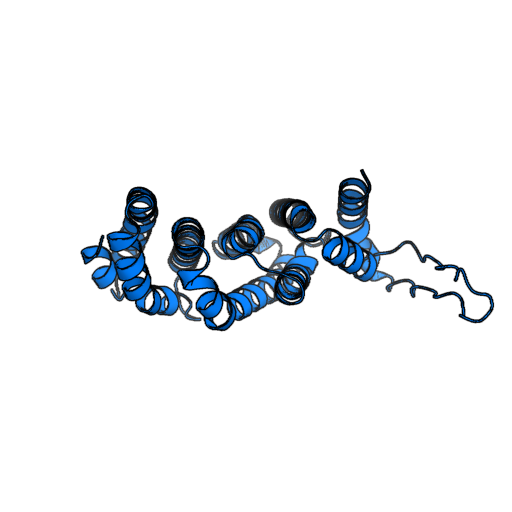74 1.00 92.75 89 PRO A C 1
ATOM 728 O O . PRO A 1 89 ? -1.201 10.097 -4.153 1.00 92.75 89 PRO A O 1
ATOM 731 N N . SER A 1 90 ? -2.564 10.459 -2.406 1.00 91.06 90 SER A N 1
ATOM 732 C CA . SER A 1 90 ? -1.531 10.932 -1.479 1.00 91.06 90 SER A CA 1
ATOM 733 C C . SER A 1 90 ? -0.483 9.856 -1.185 1.00 91.06 90 SER A C 1
ATOM 735 O O . SER A 1 90 ? 0.715 10.147 -1.159 1.00 91.06 90 SER A O 1
ATOM 737 N N . ILE A 1 91 ? -0.903 8.597 -1.005 1.00 91.88 91 ILE A N 1
ATOM 738 C CA . ILE A 1 91 ? 0.020 7.469 -0.804 1.00 91.88 91 ILE A CA 1
ATOM 739 C C . ILE A 1 91 ? 0.859 7.240 -2.062 1.00 91.88 91 ILE A C 1
ATOM 741 O O . ILE A 1 91 ? 2.083 7.137 -1.973 1.00 91.88 91 ILE A O 1
ATOM 745 N N . CYS A 1 92 ? 0.226 7.201 -3.234 1.00 94.62 92 CYS A N 1
ATOM 746 C CA . CYS A 1 92 ? 0.913 6.989 -4.506 1.00 94.62 92 CYS A CA 1
ATOM 747 C C . CYS A 1 92 ? 1.925 8.109 -4.788 1.00 94.62 92 CYS A C 1
ATOM 749 O O . CYS A 1 92 ? 3.076 7.843 -5.148 1.00 94.62 92 CYS A O 1
ATOM 751 N N . GLN A 1 93 ? 1.548 9.363 -4.532 1.00 92.62 93 GLN A N 1
ATOM 752 C CA . GLN A 1 93 ? 2.446 10.511 -4.640 1.00 92.62 93 GLN A CA 1
ATOM 753 C C . GLN A 1 93 ? 3.631 10.402 -3.670 1.00 92.62 93 GLN A C 1
ATOM 755 O O . GLN A 1 93 ? 4.775 10.650 -4.064 1.00 92.62 93 GLN A O 1
ATOM 760 N N . PHE A 1 94 ? 3.381 10.013 -2.416 1.00 90.94 94 PHE A N 1
ATOM 761 C CA . PHE A 1 94 ? 4.426 9.806 -1.415 1.00 90.94 94 PHE A CA 1
ATOM 762 C C . PHE A 1 94 ? 5.433 8.741 -1.866 1.00 90.94 94 PHE A C 1
ATOM 764 O O . PHE A 1 94 ? 6.634 9.017 -1.895 1.00 90.94 94 PHE A O 1
ATOM 771 N N . VAL A 1 95 ? 4.951 7.560 -2.264 1.00 93.62 95 VAL A N 1
ATOM 772 C CA . VAL A 1 95 ? 5.779 6.430 -2.714 1.00 93.62 95 VAL A CA 1
ATOM 773 C C . VAL A 1 95 ? 6.634 6.845 -3.914 1.00 93.62 95 VAL A C 1
ATOM 775 O O . VAL A 1 95 ? 7.858 6.726 -3.873 1.00 93.62 95 VAL A O 1
ATOM 778 N N . ARG A 1 96 ? 6.031 7.460 -4.938 1.00 93.94 96 ARG A N 1
ATOM 779 C CA . ARG A 1 96 ? 6.753 7.940 -6.128 1.00 93.94 96 ARG A CA 1
ATOM 780 C C . ARG A 1 96 ? 7.848 8.955 -5.785 1.00 93.94 96 ARG A C 1
ATOM 782 O O . ARG A 1 96 ? 8.967 8.868 -6.300 1.00 93.94 96 ARG A O 1
ATOM 789 N N . LYS A 1 97 ? 7.549 9.916 -4.905 1.00 91.62 97 LYS A N 1
ATOM 790 C CA . LYS A 1 97 ? 8.510 10.943 -4.473 1.00 91.62 97 LYS A CA 1
ATOM 791 C C . LYS A 1 97 ? 9.675 10.320 -3.708 1.00 91.62 97 LYS A C 1
ATOM 793 O O . LYS A 1 97 ? 10.831 10.637 -3.992 1.00 91.62 97 LYS A O 1
ATOM 798 N N . GLN A 1 98 ? 9.386 9.431 -2.762 1.00 91.06 98 GLN A N 1
ATOM 799 C CA . GLN A 1 98 ? 10.415 8.803 -1.936 1.00 91.06 98 GLN A CA 1
ATOM 800 C C . GLN A 1 98 ? 11.331 7.874 -2.734 1.00 91.06 98 GLN A C 1
ATOM 802 O O . GLN A 1 98 ? 12.530 7.853 -2.464 1.00 91.06 98 GLN A O 1
ATOM 807 N N . ALA A 1 99 ? 10.823 7.212 -3.776 1.00 92.44 99 ALA A N 1
ATOM 808 C CA . ALA A 1 99 ? 11.651 6.382 -4.647 1.00 92.44 99 ALA A CA 1
ATOM 809 C C . ALA A 1 99 ? 12.824 7.174 -5.249 1.00 92.44 99 ALA A C 1
ATOM 811 O O . ALA A 1 99 ? 13.939 6.669 -5.340 1.00 92.44 99 ALA A O 1
ATOM 812 N N . THR A 1 100 ? 12.592 8.438 -5.616 1.00 89.94 100 THR A N 1
ATOM 813 C CA . THR A 1 100 ? 13.635 9.321 -6.170 1.00 89.94 100 THR A CA 1
ATOM 814 C C . THR A 1 100 ? 14.649 9.753 -5.109 1.00 89.94 100 THR A C 1
ATOM 816 O O . THR A 1 100 ? 15.832 9.918 -5.403 1.00 89.94 100 THR A O 1
ATOM 819 N N . VAL A 1 101 ? 14.201 9.958 -3.868 1.00 87.75 101 VAL A N 1
ATOM 820 C CA . VAL A 1 101 ? 15.077 10.349 -2.754 1.00 87.75 101 VAL A CA 1
ATOM 821 C C . VAL A 1 101 ? 16.015 9.200 -2.402 1.00 87.75 101 VAL A C 1
ATOM 823 O O . VAL A 1 101 ? 17.228 9.399 -2.310 1.00 87.75 101 VAL A O 1
ATOM 826 N N . THR A 1 102 ? 15.454 8.003 -2.248 1.00 85.69 102 THR A N 1
ATOM 827 C CA . THR A 1 102 ? 16.175 6.824 -1.774 1.00 85.69 102 THR A CA 1
ATOM 828 C C . THR A 1 102 ? 17.127 6.247 -2.823 1.00 85.69 102 THR A C 1
ATOM 830 O O . THR A 1 102 ? 18.221 5.830 -2.451 1.00 85.69 102 THR A O 1
ATOM 833 N N . SER A 1 103 ? 16.802 6.305 -4.120 1.00 84.12 103 SER A N 1
ATOM 834 C CA . SER A 1 103 ? 17.749 5.890 -5.172 1.00 84.12 103 SER A CA 1
ATOM 835 C C . SER A 1 103 ? 18.993 6.782 -5.251 1.00 84.12 103 SER A C 1
ATOM 837 O O . SER A 1 103 ? 20.074 6.307 -5.592 1.00 84.12 103 SER A O 1
ATOM 839 N N . ARG A 1 104 ? 18.860 8.072 -4.914 1.00 80.12 104 ARG A N 1
ATOM 840 C CA . ARG A 1 104 ? 19.961 9.049 -4.947 1.00 80.12 104 ARG A CA 1
ATOM 841 C C . ARG A 1 104 ? 20.828 9.037 -3.688 1.00 80.12 104 ARG A C 1
ATOM 843 O O . ARG A 1 104 ? 22.014 9.328 -3.775 1.00 80.12 104 ARG A O 1
ATOM 850 N N . HIS A 1 105 ? 20.254 8.706 -2.531 1.00 71.50 105 HIS A N 1
ATOM 851 C CA . HIS A 1 105 ? 20.920 8.848 -1.233 1.00 71.50 105 HIS A CA 1
ATOM 852 C C . HIS A 1 105 ? 20.920 7.519 -0.476 1.00 71.50 105 HIS A C 1
ATOM 854 O O . HIS A 1 105 ? 20.077 7.282 0.395 1.00 71.50 105 HIS A O 1
ATOM 860 N N . ARG A 1 106 ? 21.897 6.653 -0.775 1.00 64.12 106 ARG A N 1
ATOM 861 C CA . ARG A 1 106 ? 22.048 5.338 -0.120 1.00 64.12 106 ARG A CA 1
ATOM 862 C C . ARG A 1 106 ? 22.247 5.429 1.398 1.00 64.12 106 ARG A C 1
ATOM 864 O O . ARG A 1 106 ? 21.959 4.479 2.106 1.00 64.12 106 ARG A O 1
ATOM 871 N N . GLU A 1 107 ? 22.653 6.572 1.936 1.00 58.97 107 GLU A N 1
ATOM 872 C CA . GLU A 1 107 ? 22.786 6.785 3.387 1.00 58.97 107 GLU A CA 1
ATOM 873 C C . GLU A 1 107 ? 21.429 6.827 4.121 1.00 58.97 107 GLU A C 1
ATOM 875 O O . GLU A 1 107 ? 21.356 6.647 5.335 1.00 58.97 107 GLU A O 1
ATOM 880 N N . THR A 1 108 ? 20.314 6.964 3.390 1.00 60.06 108 THR A N 1
ATOM 881 C CA . THR A 1 108 ? 18.953 6.938 3.960 1.00 60.06 108 THR A CA 1
ATOM 882 C C . THR A 1 108 ? 18.463 5.534 4.357 1.00 60.06 108 THR A C 1
ATOM 884 O O . THR A 1 108 ? 17.368 5.421 4.922 1.00 60.06 108 THR A O 1
ATOM 887 N N . MET A 1 109 ? 19.291 4.493 4.149 1.00 56.25 109 MET A N 1
ATOM 888 C CA . MET A 1 109 ? 19.033 3.056 4.393 1.00 56.25 109 MET A CA 1
ATOM 889 C C . MET A 1 109 ? 18.471 2.721 5.781 1.00 56.25 109 MET A C 1
ATOM 891 O O . MET A 1 109 ? 17.678 1.791 5.916 1.00 56.25 109 MET A O 1
ATOM 895 N N . LEU A 1 110 ? 18.823 3.499 6.808 1.00 59.94 110 LEU A N 1
ATOM 896 C CA . LEU A 1 110 ? 18.397 3.272 8.198 1.00 59.94 110 LEU A CA 1
ATOM 897 C C . LEU A 1 110 ? 17.311 4.250 8.683 1.00 59.94 110 LEU A C 1
ATOM 899 O O . LEU A 1 110 ? 16.940 4.252 9.859 1.00 59.94 110 LEU A O 1
ATOM 903 N N . SER A 1 111 ? 16.772 5.083 7.790 1.00 78.12 111 SER A N 1
ATOM 904 C CA . SER A 1 111 ? 15.805 6.119 8.152 1.00 78.12 111 SER A CA 1
ATOM 905 C C . SER A 1 111 ? 14.414 5.553 8.474 1.00 78.12 111 SER A C 1
ATOM 907 O O . SER A 1 111 ? 13.959 4.546 7.925 1.00 78.12 111 SER A O 1
ATOM 909 N N . GLN A 1 112 ? 13.668 6.254 9.334 1.00 82.56 112 GLN A N 1
ATOM 910 C CA . GLN A 1 112 ? 12.239 5.972 9.527 1.00 82.56 112 GLN A CA 1
ATOM 911 C C . GLN A 1 112 ? 11.441 6.149 8.224 1.00 82.56 112 GLN A C 1
ATOM 913 O O . GLN A 1 112 ? 10.425 5.476 8.052 1.00 82.56 112 GLN A O 1
ATOM 918 N N . SER A 1 113 ? 11.918 6.991 7.295 1.00 84.25 113 SER A N 1
ATOM 919 C CA . SER A 1 113 ? 11.305 7.166 5.974 1.00 84.25 113 SER A CA 1
ATOM 920 C C . SER A 1 113 ? 11.336 5.868 5.167 1.00 84.25 113 SER A C 1
ATOM 922 O O . SER A 1 113 ? 10.307 5.452 4.642 1.00 84.25 113 SER A O 1
ATOM 924 N N . MET A 1 114 ? 12.466 5.155 5.141 1.00 89.00 114 MET A N 1
ATOM 925 C CA . MET A 1 114 ? 12.536 3.865 4.446 1.00 89.00 114 MET A CA 1
ATOM 926 C C . MET A 1 114 ? 11.646 2.798 5.075 1.00 89.00 114 MET A C 1
ATOM 928 O O . MET A 1 114 ? 11.033 2.015 4.355 1.00 89.00 114 MET A O 1
ATOM 932 N N . LYS A 1 115 ? 11.489 2.803 6.403 1.00 90.88 115 LYS A N 1
ATOM 933 C CA . LYS A 1 115 ? 10.513 1.923 7.067 1.00 90.88 115 LYS A CA 1
ATOM 934 C C . LYS A 1 115 ? 9.085 2.230 6.618 1.00 90.88 115 LYS A C 1
ATOM 936 O O . LYS A 1 115 ? 8.308 1.304 6.422 1.00 90.88 115 LYS A O 1
ATOM 941 N N . LEU A 1 116 ? 8.735 3.505 6.446 1.00 91.75 116 LEU A N 1
ATOM 942 C CA . LEU A 1 116 ? 7.426 3.901 5.927 1.00 91.75 116 LEU A CA 1
ATOM 943 C C . LEU A 1 116 ? 7.245 3.489 4.457 1.00 91.75 116 LEU A C 1
ATOM 945 O O . LEU A 1 116 ? 6.197 2.952 4.120 1.00 91.75 116 LEU A O 1
ATOM 949 N N . GLN A 1 117 ? 8.262 3.669 3.607 1.00 94.06 117 GLN A N 1
ATOM 950 C CA . GLN A 1 117 ? 8.237 3.193 2.216 1.00 94.06 117 GLN A CA 1
ATOM 951 C C . GLN A 1 117 ? 8.023 1.682 2.142 1.00 94.06 117 GLN A C 1
ATOM 953 O O . GLN A 1 117 ? 7.160 1.224 1.400 1.00 94.06 117 GLN A O 1
ATOM 958 N N . LYS A 1 118 ? 8.761 0.912 2.953 1.00 95.00 118 LYS A N 1
ATOM 959 C CA . LYS A 1 118 ? 8.607 -0.542 3.007 1.00 95.00 118 LYS A CA 1
ATOM 960 C C . LYS A 1 118 ? 7.179 -0.929 3.388 1.00 95.00 118 LYS A C 1
ATOM 962 O O . LYS A 1 118 ? 6.563 -1.714 2.685 1.00 95.00 118 LYS A O 1
ATOM 967 N N . VAL A 1 119 ? 6.626 -0.323 4.443 1.00 95.75 119 VAL A N 1
ATOM 968 C CA . VAL A 1 119 ? 5.235 -0.577 4.851 1.00 95.75 119 VAL A CA 1
ATOM 969 C C . VAL A 1 119 ? 4.248 -0.188 3.747 1.00 95.75 119 VAL A C 1
ATOM 971 O O . VAL A 1 119 ? 3.286 -0.915 3.531 1.00 95.75 119 VAL A O 1
ATOM 974 N N . ALA A 1 120 ? 4.471 0.916 3.028 1.00 95.94 120 ALA A N 1
ATOM 975 C CA . ALA A 1 120 ? 3.640 1.288 1.883 1.00 95.94 120 ALA A CA 1
ATOM 976 C C . ALA A 1 120 ? 3.640 0.190 0.807 1.00 95.94 120 ALA A C 1
ATOM 978 O O . ALA A 1 120 ? 2.572 -0.276 0.417 1.00 95.94 120 ALA A O 1
ATOM 979 N N . LEU A 1 121 ? 4.820 -0.284 0.399 1.00 97.81 121 LEU A N 1
ATOM 980 C CA . LEU A 1 121 ? 4.957 -1.360 -0.587 1.00 97.81 121 LEU A CA 1
ATOM 981 C C . LEU A 1 121 ? 4.341 -2.681 -0.093 1.00 97.81 121 LEU A C 1
ATOM 983 O O . LEU A 1 121 ? 3.572 -3.304 -0.814 1.00 97.81 121 LEU A O 1
ATOM 987 N N . ASP A 1 122 ? 4.582 -3.066 1.159 1.00 97.56 122 ASP A N 1
ATOM 988 C CA . ASP A 1 122 ? 4.056 -4.315 1.728 1.00 97.56 122 ASP A CA 1
ATOM 989 C C . ASP A 1 122 ? 2.521 -4.327 1.850 1.00 97.56 122 ASP A C 1
ATOM 991 O O . ASP A 1 122 ? 1.906 -5.392 1.924 1.00 97.56 122 ASP A O 1
ATOM 995 N N . ARG A 1 123 ? 1.881 -3.153 1.961 1.00 97.12 123 ARG A N 1
ATOM 996 C CA . ARG A 1 123 ? 0.453 -3.046 2.306 1.00 97.12 123 ARG A CA 1
ATOM 997 C C . ARG A 1 123 ? -0.436 -2.545 1.179 1.00 97.12 123 ARG A C 1
ATOM 999 O O . ARG A 1 123 ? -1.643 -2.740 1.282 1.00 97.12 123 ARG A O 1
ATOM 1006 N N . LEU A 1 124 ? 0.114 -1.958 0.117 1.00 97.38 124 LEU A N 1
ATOM 1007 C CA . LEU A 1 124 ? -0.682 -1.470 -1.013 1.00 97.38 124 LEU A CA 1
ATOM 1008 C C . LEU A 1 124 ? -1.430 -2.594 -1.743 1.00 97.38 124 LEU A C 1
ATOM 1010 O O . LEU A 1 124 ? -2.600 -2.410 -2.056 1.00 97.38 124 LEU A O 1
ATOM 1014 N N . ALA A 1 125 ? -0.821 -3.766 -1.953 1.00 97.31 125 ALA A N 1
ATOM 1015 C CA . ALA A 1 125 ? -1.526 -4.892 -2.575 1.00 97.31 125 ALA A CA 1
ATOM 1016 C C . ALA A 1 125 ? -2.630 -5.498 -1.680 1.00 97.31 125 ALA A C 1
ATOM 1018 O O . ALA A 1 125 ? -3.756 -5.653 -2.158 1.00 97.31 125 ALA A O 1
ATOM 1019 N N . PRO A 1 126 ? -2.394 -5.763 -0.377 1.00 97.19 126 PRO A N 1
ATOM 1020 C CA . PRO A 1 126 ? -3.471 -6.131 0.542 1.00 97.19 126 PRO A CA 1
ATOM 1021 C C . PRO A 1 126 ? -4.599 -5.099 0.600 1.00 97.19 126 PRO A C 1
ATOM 1023 O O . PRO A 1 126 ? -5.762 -5.489 0.578 1.00 97.19 126 PRO A O 1
ATOM 1026 N N . LEU A 1 127 ? -4.262 -3.804 0.628 1.00 97.06 127 LEU A N 1
ATOM 1027 C CA . LEU A 1 127 ? -5.236 -2.714 0.613 1.00 97.06 127 LEU A CA 1
ATOM 1028 C C . LEU A 1 127 ? -6.067 -2.727 -0.674 1.00 97.06 127 LEU A C 1
ATOM 1030 O O . LEU A 1 127 ? -7.284 -2.602 -0.602 1.00 97.06 127 LEU A O 1
ATOM 1034 N N . ALA A 1 128 ? -5.423 -2.919 -1.829 1.00 97.00 128 ALA A N 1
ATOM 1035 C CA . ALA A 1 128 ? -6.104 -3.008 -3.115 1.00 97.00 128 ALA A CA 1
ATOM 1036 C C . ALA A 1 128 ? -7.119 -4.157 -3.144 1.00 97.00 128 ALA A C 1
ATOM 1038 O O . ALA A 1 128 ? -8.250 -3.975 -3.576 1.00 97.00 128 ALA A O 1
ATOM 1039 N N . ARG A 1 129 ? -6.738 -5.318 -2.607 1.00 97.00 129 ARG A N 1
ATOM 1040 C CA . ARG A 1 129 ? -7.631 -6.473 -2.470 1.00 97.00 129 ARG A CA 1
ATOM 1041 C C . ARG A 1 129 ? -8.771 -6.216 -1.480 1.00 97.00 129 ARG A C 1
ATOM 1043 O O . ARG A 1 129 ? -9.907 -6.561 -1.767 1.00 97.00 129 ARG A O 1
ATOM 1050 N N . ASP A 1 130 ? -8.481 -5.640 -0.313 1.00 96.81 130 ASP A N 1
ATOM 1051 C CA . ASP A 1 130 ? -9.490 -5.399 0.730 1.00 96.81 130 ASP A CA 1
ATOM 1052 C C . ASP A 1 130 ? -10.534 -4.347 0.324 1.00 96.81 130 ASP A C 1
ATOM 1054 O O . ASP A 1 130 ? -11.650 -4.369 0.838 1.00 96.81 130 ASP A O 1
ATOM 1058 N N . LEU A 1 131 ? -10.175 -3.437 -0.583 1.00 96.44 131 LEU A N 1
ATOM 1059 C CA . LEU A 1 131 ? -11.066 -2.413 -1.128 1.00 96.44 131 LEU A CA 1
ATOM 1060 C C . LEU A 1 131 ? -11.640 -2.769 -2.504 1.00 96.44 131 LEU A C 1
ATOM 1062 O O . LEU A 1 131 ? -12.334 -1.934 -3.079 1.00 96.44 131 LEU A O 1
ATOM 1066 N N . ASP A 1 132 ? -11.340 -3.960 -3.026 1.00 96.19 132 ASP A N 1
ATOM 1067 C CA . ASP A 1 132 ? -11.741 -4.402 -4.365 1.00 96.19 132 ASP A CA 1
ATOM 1068 C C . ASP A 1 132 ? -11.430 -3.346 -5.446 1.00 96.19 132 ASP A C 1
ATOM 1070 O O . ASP A 1 132 ? -12.312 -2.761 -6.085 1.00 96.19 132 ASP A O 1
ATOM 1074 N N . LEU A 1 133 ? -10.144 -3.000 -5.555 1.00 95.19 133 LEU A N 1
ATOM 1075 C CA . LEU A 1 133 ? -9.653 -2.042 -6.543 1.00 95.19 133 LEU A CA 1
ATOM 1076 C C . LEU A 1 133 ? -9.484 -2.699 -7.910 1.00 95.19 133 LEU A C 1
ATOM 1078 O O . LEU A 1 133 ? -8.976 -3.815 -8.012 1.00 95.19 133 LEU A O 1
ATOM 1082 N N . GLN A 1 134 ? -9.852 -1.969 -8.957 1.00 91.56 134 GLN A N 1
ATOM 1083 C CA . GLN A 1 134 ? -9.905 -2.439 -10.334 1.00 91.56 134 GLN A CA 1
ATOM 1084 C C . GLN A 1 134 ? -9.283 -1.414 -11.295 1.00 91.56 134 GLN A C 1
ATOM 1086 O O . GLN A 1 134 ? -9.149 -0.231 -10.986 1.00 91.56 134 GLN A O 1
ATOM 1091 N N . GLU A 1 135 ? -8.875 -1.894 -12.470 1.00 90.25 135 GLU A N 1
ATOM 1092 C CA . GLU A 1 135 ? -8.520 -1.077 -13.643 1.00 90.25 135 GLU A CA 1
ATOM 1093 C C . GLU A 1 135 ? -7.608 0.139 -13.349 1.00 90.25 135 GLU A C 1
ATOM 1095 O O . GLU A 1 135 ? -6.416 -0.031 -13.078 1.00 90.25 135 GLU A O 1
ATOM 1100 N N . GLU A 1 136 ? -8.148 1.363 -13.414 1.00 93.50 136 GLU A N 1
ATOM 1101 C CA . GLU A 1 136 ? -7.426 2.629 -13.223 1.00 93.50 136 GLU A CA 1
ATOM 1102 C C . GLU A 1 136 ? -6.767 2.730 -11.839 1.00 93.50 136 GLU A C 1
ATOM 1104 O O . GLU A 1 136 ? -5.652 3.241 -11.690 1.00 93.50 136 GLU A O 1
ATOM 1109 N N . GLU A 1 137 ? -7.417 2.188 -10.814 1.00 95.12 137 GLU A N 1
ATOM 1110 C CA . GLU A 1 137 ? -6.945 2.232 -9.431 1.00 95.12 137 GLU A CA 1
ATOM 1111 C C . GLU A 1 137 ? -5.709 1.329 -9.278 1.00 95.12 137 GLU A C 1
ATOM 1113 O O . GLU A 1 137 ? -4.699 1.714 -8.677 1.00 95.12 137 GLU A O 1
ATOM 1118 N N . ILE A 1 138 ? -5.748 0.153 -9.913 1.00 96.94 138 ILE A N 1
ATOM 1119 C CA . ILE A 1 138 ? -4.612 -0.768 -10.007 1.00 96.94 138 ILE A CA 1
ATOM 1120 C C . ILE A 1 138 ? -3.487 -0.153 -10.838 1.00 96.94 138 ILE A C 1
ATOM 1122 O O . ILE A 1 138 ? -2.323 -0.202 -10.428 1.00 96.94 138 ILE A O 1
ATOM 1126 N N . HIS A 1 139 ? -3.817 0.472 -11.970 1.00 95.69 139 HIS A N 1
ATOM 1127 C CA . HIS A 1 139 ? -2.840 1.168 -12.801 1.00 95.69 139 HIS A CA 1
ATOM 1128 C C . HIS A 1 139 ? -2.100 2.246 -12.005 1.00 95.69 139 HIS A C 1
ATOM 1130 O O . HIS A 1 139 ? -0.873 2.303 -12.055 1.00 95.69 139 HIS A O 1
ATOM 1136 N N . THR A 1 140 ? -2.820 3.033 -11.205 1.00 96.88 140 THR A N 1
ATOM 1137 C CA . THR A 1 140 ? -2.254 4.094 -10.361 1.00 96.88 140 THR A CA 1
ATOM 1138 C C . THR A 1 140 ? -1.239 3.543 -9.353 1.00 96.88 140 THR A C 1
ATOM 1140 O O . THR A 1 140 ? -0.136 4.085 -9.217 1.00 96.88 140 THR A O 1
ATOM 1143 N N . ILE A 1 141 ? -1.566 2.433 -8.678 1.00 97.94 141 ILE A N 1
ATOM 1144 C CA . ILE A 1 141 ? -0.657 1.764 -7.730 1.00 97.94 141 ILE A CA 1
ATOM 1145 C C . ILE A 1 141 ? 0.593 1.257 -8.452 1.00 97.94 141 ILE A C 1
ATOM 1147 O O . ILE A 1 141 ? 1.720 1.544 -8.036 1.00 97.94 141 ILE A O 1
ATOM 1151 N N . LEU A 1 142 ? 0.404 0.527 -9.553 1.00 97.94 142 LEU A N 1
ATOM 1152 C CA . LEU A 1 142 ? 1.505 -0.001 -10.353 1.00 97.94 142 LEU A CA 1
ATOM 1153 C C . LEU A 1 142 ? 2.399 1.132 -10.853 1.00 97.94 142 LEU A C 1
ATOM 1155 O O . LEU A 1 142 ? 3.628 1.018 -10.794 1.00 97.94 142 LEU A O 1
ATOM 1159 N N . GLU A 1 143 ? 1.811 2.244 -11.297 1.00 96.88 143 GLU A N 1
ATOM 1160 C CA . GLU A 1 143 ? 2.558 3.382 -11.804 1.00 96.88 143 GLU A CA 1
ATOM 1161 C C . GLU A 1 143 ? 3.475 3.974 -10.735 1.00 96.88 143 GLU A C 1
ATOM 1163 O O . GLU A 1 143 ? 4.682 4.123 -10.964 1.00 96.88 143 GLU A O 1
ATOM 1168 N N . ALA A 1 144 ? 2.910 4.245 -9.559 1.00 97.69 144 ALA A N 1
ATOM 1169 C CA . ALA A 1 144 ? 3.602 4.848 -8.430 1.00 97.69 144 ALA A CA 1
ATOM 1170 C C . ALA A 1 144 ? 4.715 3.960 -7.857 1.00 97.69 144 ALA A C 1
ATOM 1172 O O . ALA A 1 144 ? 5.770 4.472 -7.476 1.00 97.69 144 ALA A O 1
ATOM 1173 N N . CYS A 1 145 ? 4.502 2.642 -7.812 1.00 98.12 145 CYS A N 1
ATOM 1174 C CA . CYS A 1 145 ? 5.442 1.685 -7.223 1.00 98.12 145 CYS A CA 1
ATOM 1175 C C . CYS A 1 145 ? 6.544 1.227 -8.188 1.00 98.12 145 CYS A C 1
ATOM 1177 O O . CYS A 1 145 ? 7.611 0.813 -7.739 1.00 98.12 145 CYS A O 1
ATOM 1179 N N . SER A 1 146 ? 6.341 1.345 -9.502 1.00 97.19 146 SER A N 1
ATOM 1180 C CA . SER A 1 146 ? 7.301 0.893 -10.524 1.00 97.19 146 SER A CA 1
ATOM 1181 C C . SER A 1 146 ? 8.761 1.331 -10.319 1.00 97.19 146 SER A C 1
ATOM 1183 O O . SER A 1 146 ? 9.648 0.505 -10.537 1.00 97.19 146 SER A O 1
ATOM 1185 N N . PRO A 1 147 ? 9.070 2.571 -9.873 1.00 96.31 147 PRO A N 1
ATOM 1186 C CA . PRO A 1 147 ? 10.455 2.986 -9.644 1.00 96.31 147 PRO A CA 1
ATOM 1187 C C . PRO A 1 147 ? 11.208 2.122 -8.622 1.00 96.31 147 PRO A C 1
ATOM 1189 O O . PRO A 1 147 ? 12.439 2.094 -8.644 1.00 96.31 147 PRO A O 1
ATOM 1192 N N . TYR A 1 148 ? 10.489 1.407 -7.747 1.00 97.12 148 TYR A N 1
ATOM 1193 C CA . TYR A 1 148 ? 11.071 0.490 -6.768 1.00 97.12 148 TYR A CA 1
ATOM 1194 C C . TYR A 1 148 ? 11.584 -0.821 -7.370 1.00 97.12 148 TYR A C 1
ATOM 1196 O O . TYR A 1 148 ? 12.353 -1.508 -6.712 1.00 97.12 148 TYR A O 1
ATOM 1204 N N . LEU A 1 149 ? 11.234 -1.149 -8.618 1.00 97.12 149 LEU A N 1
ATOM 1205 C CA . LEU A 1 149 ? 11.786 -2.307 -9.332 1.00 97.12 149 LEU A CA 1
ATOM 1206 C C . LEU A 1 149 ? 13.192 -2.048 -9.902 1.00 97.12 149 LEU A C 1
ATOM 1208 O O . LEU A 1 149 ? 13.795 -2.960 -10.464 1.00 97.12 149 LEU A O 1
ATOM 1212 N N . SER A 1 150 ? 13.710 -0.820 -9.805 1.00 94.81 150 SER A N 1
ATOM 1213 C CA . SER A 1 150 ? 15.048 -0.469 -10.287 1.00 94.81 150 SER A CA 1
ATOM 1214 C C . SER A 1 150 ? 16.133 -1.073 -9.394 1.00 94.81 150 SER A C 1
ATOM 1216 O O . SER A 1 150 ? 16.067 -0.956 -8.171 1.00 94.81 150 SER A O 1
ATOM 1218 N N . SER A 1 151 ? 17.201 -1.592 -9.999 1.00 93.94 151 SER A N 1
ATOM 1219 C CA . SER A 1 151 ? 18.423 -2.027 -9.311 1.00 93.94 151 SER A CA 1
ATOM 1220 C C . SER A 1 151 ? 19.148 -0.901 -8.556 1.00 93.94 151 SER A C 1
ATOM 1222 O O . SER A 1 151 ? 20.073 -1.159 -7.791 1.00 93.94 151 SER A O 1
ATOM 1224 N N . GLU A 1 152 ? 18.756 0.357 -8.773 1.00 91.94 152 GLU A N 1
ATOM 1225 C CA . GLU A 1 152 ? 19.262 1.531 -8.048 1.00 91.94 152 GLU A CA 1
ATOM 1226 C C . GLU A 1 152 ? 18.638 1.682 -6.652 1.00 91.94 152 GLU A C 1
ATOM 1228 O O . GLU A 1 152 ? 19.116 2.476 -5.842 1.00 91.94 152 GLU A O 1
ATOM 1233 N N . GLN A 1 153 ? 17.564 0.947 -6.365 1.00 93.25 153 GLN A N 1
ATOM 1234 C CA . GLN A 1 153 ? 16.861 1.001 -5.088 1.00 93.25 153 GLN A CA 1
ATOM 1235 C C . GLN A 1 153 ? 17.487 0.045 -4.067 1.00 93.25 153 GLN A C 1
ATOM 1237 O O . GLN A 1 153 ? 18.107 -0.950 -4.439 1.00 93.25 153 GLN A O 1
ATOM 1242 N N . PRO A 1 154 ? 17.294 0.278 -2.762 1.00 92.56 154 PRO A N 1
ATOM 1243 C CA . PRO A 1 154 ? 17.621 -0.696 -1.730 1.00 92.56 154 PRO A CA 1
ATOM 1244 C C . PRO A 1 154 ? 16.968 -2.055 -1.988 1.00 92.56 154 PRO A C 1
ATOM 1246 O O . PRO A 1 154 ? 15.768 -2.116 -2.250 1.00 92.56 154 PRO A O 1
ATOM 1249 N N . VAL A 1 155 ? 17.735 -3.138 -1.833 1.00 93.00 155 VAL A N 1
ATOM 1250 C CA . VAL A 1 155 ? 17.272 -4.518 -2.086 1.00 93.00 155 VAL A CA 1
ATOM 1251 C C . VAL A 1 155 ? 15.981 -4.832 -1.323 1.00 93.00 155 VAL A C 1
ATOM 1253 O O . VAL A 1 155 ? 15.022 -5.300 -1.918 1.00 93.00 155 VAL A O 1
ATOM 1256 N N . VAL A 1 156 ? 15.894 -4.441 -0.048 1.00 93.56 156 VAL A N 1
ATOM 1257 C CA . VAL A 1 156 ? 14.697 -4.655 0.789 1.00 93.56 156 VAL A CA 1
ATOM 1258 C C . VAL A 1 156 ? 13.434 -4.001 0.202 1.00 93.56 156 VAL A C 1
ATOM 1260 O O . VAL A 1 156 ? 12.329 -4.528 0.340 1.00 93.56 156 VAL A O 1
ATOM 1263 N N . LEU A 1 157 ? 13.569 -2.840 -0.450 1.00 95.56 157 LEU A N 1
ATOM 1264 C CA . LEU A 1 157 ? 12.443 -2.157 -1.094 1.00 95.56 157 LEU A CA 1
ATOM 1265 C C . LEU A 1 157 ? 12.134 -2.761 -2.468 1.00 95.56 157 LEU A C 1
ATOM 1267 O O . LEU A 1 157 ? 10.960 -2.852 -2.821 1.00 95.56 157 LEU A O 1
ATOM 1271 N N . GLN A 1 158 ? 13.155 -3.219 -3.203 1.00 97.19 158 GLN A N 1
ATOM 1272 C CA . GLN A 1 158 ? 12.957 -3.984 -4.436 1.00 97.19 158 GLN A CA 1
ATOM 1273 C C . GLN A 1 158 ? 12.151 -5.254 -4.154 1.00 97.19 158 GLN A C 1
ATOM 1275 O O . GLN A 1 158 ? 11.118 -5.457 -4.777 1.00 97.19 158 GLN A O 1
ATOM 1280 N N . GLU A 1 159 ? 12.555 -6.055 -3.166 1.00 97.56 159 GLU A N 1
ATOM 1281 C CA . GLU A 1 159 ? 11.860 -7.283 -2.756 1.00 97.56 159 GLU A CA 1
ATOM 1282 C C . GLU A 1 159 ? 10.402 -7.015 -2.370 1.00 97.56 159 GLU A C 1
ATOM 1284 O O . GLU A 1 159 ? 9.498 -7.708 -2.833 1.00 97.56 159 GLU A O 1
ATOM 1289 N N . SER A 1 160 ? 10.165 -5.961 -1.580 1.00 98.19 160 SER A N 1
ATOM 1290 C CA . SER A 1 160 ? 8.809 -5.558 -1.181 1.00 98.19 160 SER A CA 1
ATOM 1291 C C . SER A 1 160 ? 7.963 -5.140 -2.397 1.00 98.19 160 SER A C 1
ATOM 1293 O O . SER A 1 160 ? 6.779 -5.455 -2.470 1.00 98.19 160 SER A O 1
ATOM 1295 N N . CYS A 1 161 ? 8.563 -4.468 -3.387 1.00 98.50 161 CYS A N 1
ATOM 1296 C CA . CYS A 1 161 ? 7.877 -4.089 -4.624 1.00 98.50 161 CYS A CA 1
ATOM 1297 C C . CYS A 1 161 ? 7.627 -5.288 -5.554 1.00 98.50 161 CYS A C 1
ATOM 1299 O O . CYS A 1 161 ? 6.551 -5.394 -6.137 1.00 98.50 161 CYS A O 1
ATOM 1301 N N . VAL A 1 162 ? 8.574 -6.224 -5.666 1.00 98.56 162 VAL A N 1
ATOM 1302 C CA . VAL A 1 162 ? 8.371 -7.478 -6.406 1.00 98.56 162 VAL A CA 1
ATOM 1303 C C . VAL A 1 162 ? 7.190 -8.245 -5.815 1.00 98.56 162 VAL A C 1
ATOM 1305 O O . VAL A 1 162 ? 6.312 -8.681 -6.556 1.00 98.56 162 VAL A O 1
ATOM 1308 N N . GLU A 1 163 ? 7.125 -8.371 -4.491 1.00 98.50 163 GLU A N 1
ATOM 1309 C CA . GLU A 1 163 ? 6.010 -9.048 -3.830 1.00 98.50 163 GLU A CA 1
ATOM 1310 C C . GLU A 1 163 ? 4.676 -8.310 -4.034 1.00 98.50 163 GLU A C 1
ATOM 1312 O O . GLU A 1 163 ? 3.667 -8.951 -4.329 1.00 98.50 163 GLU A O 1
ATOM 1317 N N . LEU A 1 164 ? 4.670 -6.970 -3.995 1.00 98.56 164 LEU A N 1
ATOM 1318 C CA . LEU A 1 164 ? 3.501 -6.168 -4.375 1.00 98.56 164 LEU A CA 1
ATOM 1319 C C . LEU A 1 164 ? 3.023 -6.535 -5.786 1.00 98.56 164 LEU A C 1
ATOM 1321 O O . LEU A 1 164 ? 1.846 -6.839 -5.963 1.00 98.56 164 LEU A O 1
ATOM 1325 N N . PHE A 1 165 ? 3.911 -6.546 -6.785 1.00 98.38 165 PHE A N 1
ATOM 1326 C CA . PHE A 1 165 ? 3.543 -6.852 -8.174 1.00 98.38 165 PHE A CA 1
ATOM 1327 C C . PHE A 1 165 ? 2.992 -8.277 -8.328 1.00 98.38 165 PHE A C 1
ATOM 1329 O O . PHE A 1 165 ? 2.003 -8.465 -9.036 1.00 98.38 165 PHE A O 1
ATOM 1336 N N . LYS A 1 166 ? 3.563 -9.267 -7.627 1.00 97.94 166 LYS A N 1
ATOM 1337 C CA . LYS A 1 166 ? 3.041 -10.647 -7.598 1.00 97.94 166 LYS A CA 1
ATOM 1338 C C . LYS A 1 166 ? 1.649 -10.743 -6.977 1.00 97.94 166 LYS A C 1
ATOM 1340 O O 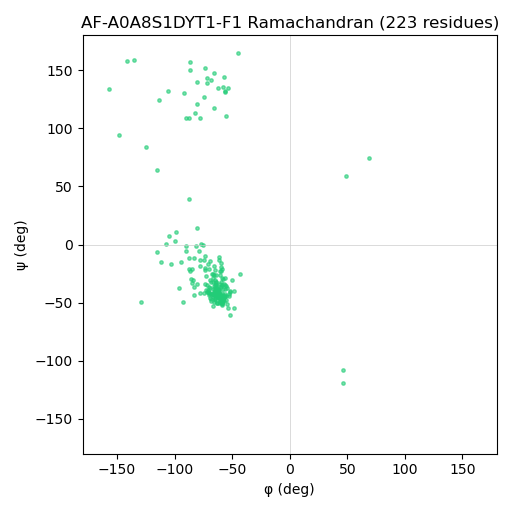. LYS A 1 166 ? 0.832 -11.551 -7.405 1.00 97.94 166 LYS A O 1
ATOM 1345 N N . GLN A 1 167 ? 1.366 -9.951 -5.947 1.00 97.81 167 GLN A N 1
ATOM 1346 C CA . GLN A 1 167 ? 0.044 -9.941 -5.324 1.00 97.81 167 GLN A CA 1
ATOM 1347 C C . GLN A 1 167 ? -0.981 -9.212 -6.192 1.00 97.81 167 GLN A C 1
ATOM 1349 O O . GLN A 1 167 ? -2.088 -9.716 -6.359 1.00 97.81 167 GLN A O 1
ATOM 1354 N N . ILE A 1 168 ? -0.610 -8.080 -6.799 1.00 97.56 168 ILE A N 1
ATOM 1355 C CA . ILE A 1 168 ? -1.474 -7.365 -7.747 1.00 97.56 168 ILE A CA 1
ATOM 1356 C C . ILE A 1 168 ? -1.750 -8.212 -8.994 1.00 97.56 168 ILE A C 1
ATOM 1358 O O . ILE A 1 168 ? -2.860 -8.154 -9.512 1.00 97.56 168 ILE A O 1
ATOM 1362 N N . SER A 1 169 ? -0.820 -9.065 -9.443 1.00 96.00 169 SER A N 1
ATOM 1363 C CA . SER A 1 169 ? -1.075 -9.936 -10.601 1.00 96.00 169 SER A CA 1
ATOM 1364 C C . SER A 1 169 ? -2.171 -10.974 -10.348 1.00 96.00 169 SER A C 1
ATOM 1366 O O . SER A 1 169 ? -2.726 -11.500 -11.304 1.00 96.00 169 SER A O 1
ATOM 1368 N N . ARG A 1 170 ? -2.506 -11.258 -9.080 1.00 94.88 170 ARG A N 1
ATOM 1369 C CA . ARG A 1 170 ? -3.669 -12.084 -8.709 1.00 94.88 170 ARG A CA 1
ATOM 1370 C C . ARG A 1 170 ? -4.995 -11.322 -8.798 1.00 94.88 170 ARG A C 1
ATOM 1372 O O . ARG A 1 170 ? -6.040 -11.957 -8.802 1.00 94.88 170 ARG A O 1
ATOM 1379 N N . ILE A 1 171 ? -4.947 -9.988 -8.818 1.00 94.12 171 ILE A N 1
ATOM 1380 C CA . ILE A 1 171 ? -6.111 -9.105 -8.976 1.00 94.12 171 ILE A CA 1
ATOM 1381 C C . ILE A 1 171 ? -6.303 -8.782 -10.461 1.00 94.12 171 ILE A C 1
ATOM 1383 O O . ILE A 1 171 ? -7.397 -8.930 -10.989 1.00 94.12 171 ILE A O 1
ATOM 1387 N N . ASN A 1 172 ? -5.232 -8.367 -11.143 1.00 93.75 172 ASN A N 1
ATOM 1388 C CA . ASN A 1 172 ? -5.251 -8.036 -12.564 1.00 93.75 172 ASN A CA 1
ATOM 1389 C C . ASN A 1 172 ? -3.888 -8.351 -13.204 1.00 93.75 172 ASN A C 1
ATOM 1391 O O . ASN A 1 172 ? -2.954 -7.545 -13.150 1.00 93.75 172 ASN A O 1
ATOM 1395 N N . SER A 1 173 ? -3.762 -9.544 -13.791 1.00 93.12 173 SER A N 1
ATOM 1396 C CA . SER A 1 173 ? -2.533 -10.015 -14.446 1.00 93.12 173 SER A CA 1
ATOM 1397 C C . SER A 1 173 ? -2.132 -9.147 -15.634 1.00 93.12 173 SER A C 1
ATOM 1399 O O . SER A 1 173 ? -0.948 -8.862 -15.817 1.00 93.12 173 SER A O 1
ATOM 1401 N N . ASP A 1 174 ? -3.112 -8.689 -16.410 1.00 90.75 174 ASP A N 1
ATOM 1402 C CA . ASP A 1 174 ? -2.893 -7.991 -17.675 1.00 90.75 174 ASP A CA 1
ATOM 1403 C C . ASP A 1 174 ? -2.341 -6.585 -17.446 1.00 90.75 174 ASP A 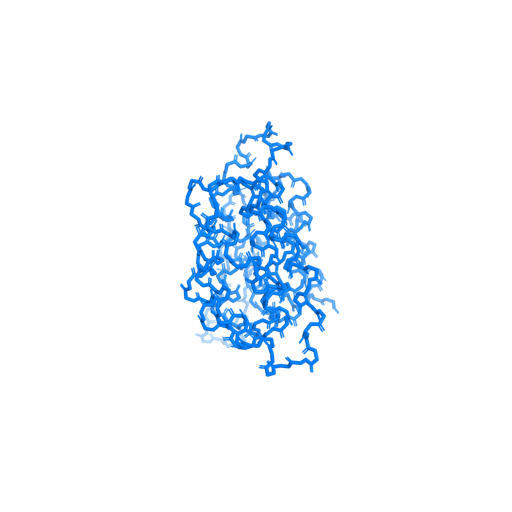C 1
ATOM 1405 O O . ASP A 1 174 ? -1.395 -6.166 -18.117 1.00 90.75 174 ASP A O 1
ATOM 1409 N N . ALA A 1 175 ? -2.854 -5.876 -16.436 1.00 92.06 175 ALA A N 1
ATOM 1410 C CA . ALA A 1 175 ? -2.332 -4.578 -16.022 1.00 92.06 175 ALA A CA 1
ATOM 1411 C C . ALA A 1 175 ? -0.870 -4.681 -15.563 1.00 92.06 175 ALA A C 1
ATOM 1413 O O . ALA A 1 175 ? -0.043 -3.835 -15.920 1.00 92.06 175 ALA A O 1
ATOM 1414 N N . VAL A 1 176 ? -0.529 -5.736 -14.812 1.00 94.81 176 VAL A N 1
ATOM 1415 C CA . VAL A 1 176 ? 0.854 -5.990 -14.388 1.00 94.81 176 VAL A CA 1
ATOM 1416 C C . VAL A 1 176 ? 1.732 -6.304 -15.593 1.00 94.81 176 VAL A C 1
ATOM 1418 O O . VAL A 1 176 ? 2.777 -5.676 -15.760 1.00 94.81 176 VAL A O 1
ATOM 1421 N N . TRP A 1 177 ? 1.307 -7.224 -16.459 1.00 92.38 177 TRP A N 1
ATOM 1422 C CA . TRP A 1 177 ? 2.038 -7.584 -17.672 1.00 92.38 177 TRP A CA 1
ATOM 1423 C C . TRP A 1 177 ? 2.307 -6.360 -18.553 1.00 92.38 177 TRP A C 1
ATOM 1425 O O . TRP A 1 177 ? 3.451 -6.119 -18.951 1.00 92.38 177 TRP A O 1
ATOM 1435 N N . LEU A 1 178 ? 1.285 -5.537 -18.801 1.00 89.94 178 LEU A N 1
ATOM 1436 C CA . LEU A 1 178 ? 1.407 -4.316 -19.589 1.00 89.94 178 LEU A CA 1
ATOM 1437 C C . LEU A 1 178 ? 2.406 -3.354 -18.942 1.00 89.94 178 LEU A C 1
ATOM 1439 O O . LEU A 1 178 ? 3.308 -2.849 -19.615 1.00 89.94 178 LEU A O 1
ATOM 1443 N N . ARG A 1 179 ? 2.303 -3.138 -17.624 1.00 93.12 179 ARG A N 1
ATOM 1444 C CA . ARG A 1 179 ? 3.214 -2.242 -16.908 1.00 93.12 179 ARG A CA 1
ATOM 1445 C C . ARG A 1 179 ? 4.664 -2.705 -16.997 1.00 93.12 179 ARG A C 1
ATOM 1447 O O . ARG A 1 179 ? 5.545 -1.881 -17.223 1.00 93.12 179 ARG A O 1
ATOM 1454 N N . LEU A 1 180 ? 4.914 -4.001 -16.841 1.00 92.19 180 LEU A N 1
ATOM 1455 C CA . LEU A 1 180 ? 6.254 -4.579 -16.926 1.00 92.19 180 LEU A CA 1
ATOM 1456 C C . LEU A 1 180 ? 6.874 -4.371 -18.311 1.00 92.19 180 LEU A C 1
ATOM 1458 O O . LEU A 1 180 ? 8.015 -3.923 -18.393 1.00 92.19 180 LEU A O 1
ATOM 1462 N N . ASN A 1 181 ? 6.106 -4.585 -19.383 1.00 87.44 181 ASN A N 1
ATOM 1463 C CA . ASN A 1 181 ? 6.570 -4.355 -20.757 1.00 87.44 181 ASN A CA 1
ATOM 1464 C C . ASN A 1 181 ? 6.841 -2.870 -21.066 1.00 87.44 181 ASN A C 1
ATOM 1466 O O . ASN A 1 181 ? 7.711 -2.564 -21.887 1.00 87.44 181 ASN A O 1
ATOM 1470 N N . ILE A 1 182 ? 6.133 -1.951 -20.396 1.00 87.62 182 ILE A N 1
ATOM 1471 C CA . ILE A 1 182 ? 6.391 -0.499 -20.448 1.00 87.62 182 ILE A CA 1
ATOM 1472 C C . ILE A 1 182 ? 7.669 -0.116 -19.684 1.00 87.62 182 ILE A C 1
ATOM 1474 O O . ILE A 1 182 ? 8.285 0.899 -20.002 1.00 87.62 182 ILE A O 1
ATOM 1478 N N . LEU A 1 183 ? 8.082 -0.885 -18.671 1.00 89.12 183 LEU A N 1
ATOM 1479 C CA . LEU A 1 183 ? 9.323 -0.622 -17.930 1.00 89.12 183 LEU A CA 1
ATOM 1480 C C . LEU A 1 183 ? 10.546 -1.190 -18.640 1.00 89.12 183 LEU A C 1
ATOM 1482 O O . LEU A 1 183 ? 11.589 -0.536 -18.701 1.00 89.12 183 LEU A O 1
ATOM 1486 N N . TRP A 1 184 ? 10.424 -2.410 -19.153 1.00 88.88 184 TRP A N 1
ATOM 1487 C CA . TRP A 1 184 ? 11.475 -3.075 -19.899 1.00 88.88 184 TRP A CA 1
ATOM 1488 C C . TRP A 1 184 ? 10.882 -4.150 -20.810 1.00 88.88 184 TRP A C 1
ATOM 1490 O O . TRP A 1 184 ? 10.071 -4.970 -20.385 1.00 88.88 184 TRP A O 1
ATOM 1500 N N . ASN A 1 185 ? 11.325 -4.171 -22.064 1.00 81.19 185 ASN A N 1
ATOM 1501 C CA . ASN A 1 185 ? 11.025 -5.230 -23.018 1.00 81.19 185 ASN A CA 1
ATOM 1502 C C . ASN A 1 185 ? 12.264 -5.511 -23.879 1.00 81.19 185 ASN A C 1
ATOM 1504 O O . ASN A 1 185 ? 13.141 -4.660 -24.023 1.00 81.19 185 ASN A O 1
ATOM 1508 N N . GLU A 1 186 ? 12.330 -6.704 -24.463 1.00 70.44 186 GLU A N 1
ATOM 1509 C CA . GLU A 1 186 ? 13.448 -7.130 -25.319 1.00 70.44 186 GLU A CA 1
ATOM 1510 C C . GLU A 1 186 ? 13.350 -6.590 -26.761 1.00 70.44 186 GLU A C 1
ATOM 1512 O O . GLU A 1 186 ? 14.056 -7.070 -27.640 1.00 70.44 186 GLU A O 1
ATOM 1517 N N . GLY A 1 187 ? 12.483 -5.602 -27.026 1.00 65.88 187 GLY A N 1
ATOM 1518 C CA . GLY A 1 187 ? 12.152 -5.160 -28.380 1.00 65.88 187 GLY A CA 1
ATOM 1519 C C . GLY A 1 187 ? 11.356 -6.238 -29.109 1.00 65.88 187 GLY A C 1
ATOM 1520 O O . GLY A 1 187 ? 11.885 -6.951 -29.958 1.00 65.88 187 GLY A O 1
ATOM 1521 N N . ARG A 1 188 ? 10.073 -6.397 -28.761 1.00 64.75 188 ARG A N 1
ATOM 1522 C CA . ARG A 1 188 ? 9.192 -7.363 -29.434 1.00 64.75 188 ARG A CA 1
ATOM 1523 C C . ARG A 1 188 ? 8.454 -6.702 -30.593 1.00 64.75 188 ARG A C 1
ATOM 1525 O O . ARG A 1 188 ? 7.825 -5.657 -30.434 1.00 64.75 188 ARG A O 1
ATOM 1532 N N . GLU A 1 189 ? 8.507 -7.351 -31.750 1.00 64.62 189 GLU A N 1
ATOM 1533 C CA . GLU A 1 189 ? 7.629 -7.056 -32.877 1.00 64.62 189 GLU A CA 1
ATOM 1534 C C . GLU A 1 189 ? 6.356 -7.891 -32.714 1.00 64.62 189 GLU A C 1
ATOM 1536 O O . GLU A 1 189 ? 6.378 -9.119 -32.829 1.00 64.62 189 GLU A O 1
ATOM 1541 N N . LEU A 1 190 ? 5.246 -7.230 -32.386 1.00 63.78 190 LEU A N 1
ATOM 1542 C CA . LEU A 1 190 ? 3.934 -7.863 -32.355 1.00 63.78 190 LEU A CA 1
ATOM 1543 C C . LEU A 1 190 ? 3.452 -7.988 -33.797 1.00 63.78 190 LEU A C 1
ATOM 1545 O O . LEU A 1 190 ? 3.137 -6.993 -34.456 1.00 63.78 190 LEU A O 1
ATOM 1549 N N . LYS A 1 191 ? 3.438 -9.224 -34.294 1.00 58.16 191 LYS A N 1
ATOM 1550 C CA . LYS A 1 191 ? 2.921 -9.533 -35.625 1.00 58.16 191 LYS A CA 1
ATOM 1551 C C . LYS A 1 191 ? 1.402 -9.478 -35.591 1.00 58.16 191 LYS A C 1
ATOM 1553 O O . LYS A 1 191 ? 0.786 -10.132 -34.751 1.00 58.16 191 LYS A O 1
ATOM 1558 N N . SER A 1 192 ? 0.806 -8.705 -36.492 1.00 56.62 192 SER A N 1
ATOM 1559 C CA . SER A 1 192 ? -0.648 -8.697 -36.617 1.00 56.62 192 SER A CA 1
ATOM 1560 C C . SER A 1 192 ? -1.141 -9.999 -37.244 1.00 56.62 192 SER A C 1
ATOM 1562 O O . SER A 1 192 ? -0.506 -10.545 -38.145 1.00 56.62 192 SER A O 1
ATOM 1564 N N . VAL A 1 193 ? -2.293 -10.485 -36.777 1.00 60.03 193 VAL A N 1
ATOM 1565 C CA . VAL A 1 193 ? -2.983 -11.648 -37.362 1.00 60.03 193 VAL A CA 1
ATOM 1566 C C . VAL A 1 193 ? -3.640 -11.276 -38.699 1.00 60.03 193 VAL A C 1
ATOM 1568 O O . VAL A 1 193 ? -3.884 -12.138 -39.537 1.00 60.03 193 VAL A O 1
ATOM 1571 N N . SER A 1 194 ? -3.903 -9.985 -38.922 1.00 57.09 194 SER A N 1
ATOM 1572 C CA . SER A 1 194 ? -4.521 -9.472 -40.143 1.00 57.09 194 SER A CA 1
ATOM 1573 C C . SER A 1 194 ? -3.495 -8.770 -41.026 1.00 57.09 194 SER A C 1
ATOM 1575 O O . SER A 1 194 ? -2.781 -7.877 -40.573 1.00 57.09 194 SER A O 1
ATOM 1577 N N . HIS A 1 195 ? -3.495 -9.100 -42.318 1.00 62.09 195 HIS A N 1
ATOM 1578 C CA . HIS A 1 195 ? -2.660 -8.455 -43.337 1.00 62.09 195 HIS A CA 1
ATOM 1579 C C . HIS A 1 195 ? -2.920 -6.941 -43.484 1.00 62.09 195 HIS A C 1
ATOM 1581 O O . HIS A 1 195 ? -2.106 -6.239 -44.075 1.00 62.09 195 HIS A O 1
ATOM 1587 N N . ALA A 1 196 ? -4.043 -6.436 -42.959 1.00 69.31 196 ALA A N 1
ATOM 1588 C CA . ALA A 1 196 ? -4.430 -5.026 -43.029 1.00 69.31 196 ALA A CA 1
ATOM 1589 C C . ALA A 1 196 ? -3.867 -4.163 -41.886 1.00 69.31 196 ALA A C 1
ATOM 1591 O O . ALA A 1 196 ? -3.968 -2.939 -41.937 1.00 69.31 196 ALA A O 1
ATOM 1592 N N . CYS A 1 197 ? -3.307 -4.771 -40.839 1.00 53.38 197 CYS A N 1
ATOM 1593 C CA . CYS A 1 197 ? -2.842 -4.051 -39.660 1.00 53.38 197 CYS A CA 1
ATOM 1594 C C . CYS A 1 197 ? -1.309 -4.162 -39.558 1.00 53.38 197 CYS A C 1
ATOM 1596 O O . CYS A 1 197 ? -0.777 -5.273 -39.581 1.00 53.38 197 CYS A O 1
ATOM 1598 N N . PRO A 1 198 ? -0.577 -3.034 -39.490 1.00 67.25 198 PRO A N 1
ATOM 1599 C CA . PRO A 1 198 ? 0.879 -3.057 -39.462 1.00 67.25 198 PRO A CA 1
ATOM 1600 C C . PRO A 1 198 ? 1.390 -3.721 -38.181 1.00 67.25 198 PRO A C 1
ATOM 1602 O O . PRO A 1 198 ? 0.780 -3.604 -37.117 1.00 67.25 198 PRO A O 1
ATOM 1605 N N . ASN A 1 199 ? 2.539 -4.395 -38.277 1.00 68.81 199 ASN A N 1
ATOM 1606 C CA . ASN A 1 199 ? 3.219 -4.930 -37.102 1.00 68.81 199 ASN A CA 1
ATOM 1607 C C . ASN A 1 199 ? 3.495 -3.801 -36.106 1.00 68.81 199 ASN A C 1
ATOM 1609 O O . ASN A 1 199 ? 4.037 -2.753 -36.469 1.00 68.81 199 ASN A O 1
ATOM 1613 N N . ILE A 1 200 ? 3.163 -4.032 -34.840 1.00 67.31 200 ILE A N 1
ATOM 1614 C CA . ILE A 1 200 ? 3.422 -3.063 -33.782 1.00 67.31 200 ILE A CA 1
ATOM 1615 C C . ILE A 1 200 ? 4.805 -3.369 -33.224 1.00 67.31 200 ILE A C 1
ATOM 1617 O O . ILE A 1 200 ? 5.020 -4.376 -32.547 1.00 67.31 200 ILE A O 1
ATOM 1621 N N . ARG A 1 201 ? 5.767 -2.493 -33.514 1.00 62.19 201 ARG A N 1
ATOM 1622 C CA . ARG A 1 201 ? 7.064 -2.514 -32.840 1.00 62.19 201 ARG A CA 1
ATOM 1623 C C . ARG A 1 201 ? 6.918 -1.788 -31.520 1.00 62.19 201 ARG A C 1
ATOM 1625 O O . ARG A 1 201 ? 6.710 -0.577 -31.505 1.00 62.19 201 ARG A O 1
ATOM 1632 N N . LEU A 1 202 ? 7.044 -2.521 -30.420 1.00 63.09 202 LEU A N 1
ATOM 1633 C CA . LEU A 1 202 ? 7.255 -1.879 -29.133 1.00 63.09 202 LEU A CA 1
ATOM 1634 C C . LEU A 1 202 ? 8.636 -1.209 -29.200 1.00 63.09 202 LEU A C 1
ATOM 1636 O O . LEU A 1 202 ? 9.624 -1.912 -29.436 1.00 63.09 202 LEU A O 1
ATOM 1640 N N . PRO A 1 203 ? 8.732 0.129 -29.085 1.00 59.59 203 PRO A N 1
ATOM 1641 C CA . PRO A 1 203 ? 10.021 0.797 -29.147 1.00 59.59 203 PRO A CA 1
ATOM 1642 C C . PRO A 1 203 ? 10.920 0.235 -28.045 1.00 59.59 203 PRO A C 1
ATOM 1644 O O . PRO A 1 203 ? 10.478 0.058 -26.906 1.00 59.59 203 PRO A O 1
ATOM 1647 N N . LEU A 1 204 ? 12.181 -0.047 -28.391 1.00 60.41 204 LEU A N 1
ATOM 1648 C CA . LEU A 1 204 ? 13.210 -0.350 -27.401 1.00 60.41 204 LEU A CA 1
ATOM 1649 C C . LEU A 1 204 ? 13.250 0.820 -26.420 1.00 60.41 204 LEU A C 1
ATOM 1651 O O . LEU A 1 204 ? 13.630 1.938 -26.774 1.00 60.41 204 LEU A O 1
ATOM 1655 N N . LEU A 1 205 ? 12.800 0.568 -25.195 1.00 62.81 205 LEU A N 1
ATOM 1656 C CA . LEU A 1 205 ? 12.867 1.558 -24.134 1.00 62.81 205 LEU A CA 1
ATOM 1657 C C . LEU A 1 205 ? 14.349 1.861 -23.884 1.00 62.81 205 LEU A C 1
ATOM 1659 O O . LEU A 1 205 ? 15.173 0.948 -23.873 1.00 62.81 205 LEU A O 1
ATOM 1663 N N . ALA A 1 206 ? 14.668 3.153 -23.762 1.00 54.62 206 ALA A N 1
ATOM 1664 C CA . ALA A 1 206 ? 16.018 3.724 -23.790 1.00 54.62 206 ALA A CA 1
ATOM 1665 C C . ALA A 1 206 ? 17.071 2.967 -22.951 1.00 54.62 206 ALA A C 1
ATOM 1667 O O . ALA A 1 206 ? 16.736 2.234 -22.028 1.00 54.62 206 ALA A O 1
ATOM 1668 N N . ALA A 1 207 ? 18.360 3.244 -23.189 1.00 55.19 207 ALA A N 1
ATOM 1669 C CA . ALA A 1 207 ? 19.528 2.627 -22.532 1.00 55.19 207 ALA A CA 1
ATOM 1670 C C . ALA A 1 207 ? 19.433 2.442 -20.993 1.00 55.19 207 ALA A C 1
ATOM 1672 O O . ALA A 1 207 ? 20.027 1.517 -20.442 1.00 55.19 207 ALA A O 1
ATOM 1673 N N . ASN A 1 208 ? 18.631 3.259 -20.298 1.00 57.47 208 ASN A N 1
ATOM 1674 C CA . ASN A 1 208 ? 18.381 3.175 -18.854 1.00 57.47 208 ASN A CA 1
ATOM 1675 C C . ASN A 1 208 ? 17.331 2.123 -18.435 1.00 57.47 208 ASN A C 1
ATOM 1677 O O . ASN A 1 208 ? 17.068 1.982 -17.241 1.00 57.47 208 ASN A O 1
ATOM 1681 N N . ALA A 1 209 ? 16.706 1.392 -19.362 1.00 67.19 209 ALA A N 1
ATOM 1682 C CA . ALA A 1 209 ? 15.739 0.336 -19.053 1.00 67.19 209 ALA A CA 1
ATOM 1683 C C . ALA A 1 209 ? 16.411 -0.903 -18.426 1.00 67.19 209 ALA A C 1
ATOM 1685 O O . ALA A 1 209 ? 15.769 -1.657 -17.696 1.00 67.19 209 ALA A O 1
ATOM 1686 N N . GLY A 1 210 ? 17.725 -1.078 -18.632 1.00 81.06 210 GLY A N 1
ATOM 1687 C CA . GLY A 1 210 ? 18.497 -2.193 -18.072 1.00 81.06 210 GLY A CA 1
ATOM 1688 C C . GLY A 1 210 ? 18.409 -2.311 -16.545 1.00 81.06 210 GLY A C 1
ATOM 1689 O O . GLY A 1 210 ? 18.432 -3.423 -16.026 1.00 81.06 210 GLY A O 1
ATOM 1690 N N . ARG A 1 211 ? 18.205 -1.198 -15.825 1.00 90.38 211 ARG A N 1
ATOM 1691 C CA . ARG A 1 211 ? 18.055 -1.197 -14.357 1.00 90.38 211 ARG A CA 1
ATOM 1692 C C . ARG A 1 211 ? 16.812 -1.930 -13.853 1.00 90.38 211 ARG A C 1
ATOM 1694 O O . ARG A 1 211 ? 16.785 -2.343 -12.702 1.00 90.38 211 ARG A O 1
ATOM 1701 N N . TYR A 1 212 ? 15.791 -2.098 -14.691 1.00 93.06 212 TYR A N 1
ATOM 1702 C CA . TYR A 1 212 ? 14.575 -2.838 -14.340 1.00 93.06 212 TYR A CA 1
ATOM 1703 C C . TYR A 1 212 ? 14.633 -4.307 -14.770 1.00 93.06 212 TYR A C 1
ATOM 1705 O O . TYR A 1 212 ? 13.837 -5.110 -14.287 1.00 93.06 212 TYR A O 1
ATOM 1713 N N . LYS A 1 213 ? 15.576 -4.668 -15.652 1.00 91.94 213 LYS A N 1
ATOM 1714 C CA . LYS A 1 213 ? 15.622 -5.957 -16.354 1.00 91.94 213 LYS A CA 1
ATOM 1715 C C . LYS A 1 213 ? 15.446 -7.160 -15.428 1.00 91.94 213 LYS A C 1
ATOM 1717 O O . LYS A 1 213 ? 14.550 -7.959 -15.662 1.00 91.94 213 LYS A O 1
ATOM 1722 N N . ALA A 1 214 ? 16.268 -7.279 -14.383 1.00 94.50 214 ALA A N 1
ATOM 1723 C CA . ALA A 1 214 ? 16.271 -8.459 -13.516 1.00 94.50 214 ALA A CA 1
ATOM 1724 C C . ALA A 1 214 ? 14.912 -8.688 -12.829 1.00 94.50 214 ALA A C 1
ATOM 1726 O O . ALA A 1 214 ? 14.343 -9.776 -12.920 1.00 94.50 214 ALA A O 1
ATOM 1727 N N . ASN A 1 215 ? 14.356 -7.644 -12.206 1.00 96.62 215 ASN A N 1
ATOM 1728 C CA . ASN A 1 215 ? 13.071 -7.731 -11.511 1.00 96.62 215 ASN A CA 1
ATOM 1729 C C . ASN A 1 215 ? 11.896 -7.885 -12.486 1.00 96.62 215 ASN A C 1
ATOM 1731 O O . ASN A 1 215 ? 10.965 -8.635 -12.204 1.00 96.62 215 ASN A O 1
ATOM 1735 N N . VAL A 1 216 ? 11.945 -7.226 -13.650 1.00 94.12 216 VAL A N 1
ATOM 1736 C CA . VAL A 1 216 ? 10.920 -7.375 -14.693 1.00 94.12 216 VAL A CA 1
ATOM 1737 C C . VAL A 1 216 ? 10.908 -8.796 -15.253 1.00 94.12 216 VAL A C 1
ATOM 1739 O O . VAL A 1 216 ? 9.838 -9.386 -15.352 1.00 94.12 216 VAL A O 1
ATOM 1742 N N . GLN A 1 217 ? 12.069 -9.375 -15.573 1.00 92.50 217 GLN A N 1
ATOM 1743 C CA . GLN A 1 217 ? 12.159 -10.755 -16.060 1.00 92.50 217 GLN A CA 1
ATOM 1744 C C . GLN A 1 217 ? 11.621 -11.753 -15.028 1.00 92.50 217 GLN A C 1
ATOM 1746 O O . GLN A 1 217 ? 10.823 -12.617 -15.386 1.00 92.50 217 GLN A O 1
ATOM 1751 N N . LEU A 1 218 ? 11.990 -11.591 -13.752 1.00 95.00 218 LEU A N 1
ATOM 1752 C CA . LEU A 1 218 ? 11.469 -12.408 -12.653 1.00 95.00 218 LEU A CA 1
ATOM 1753 C C . LEU A 1 218 ? 9.938 -12.333 -12.565 1.00 95.00 218 LEU A C 1
ATOM 1755 O O . LEU A 1 218 ? 9.271 -13.356 -12.419 1.00 95.00 218 LEU A O 1
ATOM 1759 N N . LEU A 1 219 ? 9.369 -11.130 -12.658 1.00 95.31 219 LEU A N 1
ATOM 1760 C CA . LEU A 1 219 ? 7.922 -10.934 -12.573 1.00 95.31 219 LEU A CA 1
ATOM 1761 C C . LEU A 1 219 ? 7.183 -11.456 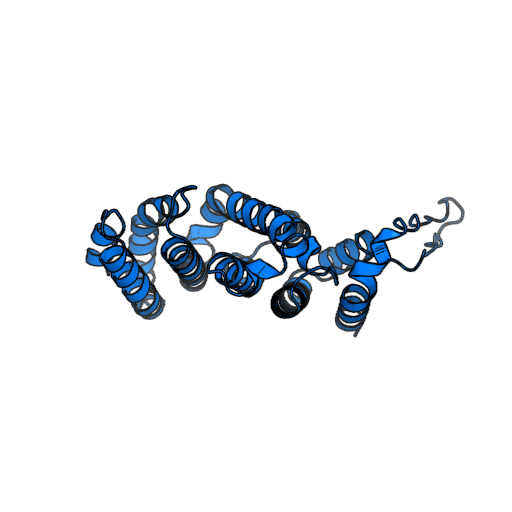-13.808 1.00 95.31 219 LEU A C 1
ATOM 1763 O O . LEU A 1 219 ? 6.126 -12.060 -13.661 1.00 95.31 219 LEU A O 1
ATOM 1767 N N . LEU A 1 220 ? 7.736 -11.281 -15.010 1.00 91.31 220 LEU A N 1
ATOM 1768 C CA . LEU A 1 220 ? 7.149 -11.837 -16.229 1.00 91.31 220 LEU A CA 1
ATOM 1769 C C . LEU A 1 220 ? 7.100 -13.366 -16.168 1.00 91.31 220 LEU A C 1
ATOM 1771 O O . LEU A 1 220 ? 6.051 -13.928 -16.455 1.00 91.31 220 LEU A O 1
ATOM 1775 N N . GLN A 1 221 ? 8.175 -14.020 -15.711 1.00 90.31 221 GLN A N 1
ATOM 1776 C CA . GLN A 1 221 ? 8.196 -15.473 -15.495 1.00 90.31 221 GLN A CA 1
ATOM 1777 C C . GLN A 1 221 ? 7.113 -15.930 -14.511 1.00 90.31 221 GLN A C 1
ATOM 1779 O O . GLN A 1 221 ? 6.500 -16.968 -14.722 1.00 90.31 221 GLN A O 1
ATOM 1784 N N . HIS A 1 222 ? 6.853 -15.154 -13.456 1.00 90.75 222 HIS A N 1
ATOM 1785 C CA . HIS A 1 222 ? 5.812 -15.469 -12.476 1.00 90.75 222 HIS A CA 1
ATOM 1786 C C . HIS A 1 222 ? 4.386 -15.358 -13.039 1.00 90.75 222 HIS A C 1
ATOM 1788 O O . HIS A 1 222 ? 3.508 -16.069 -12.575 1.00 90.75 222 HIS A O 1
ATOM 1794 N N . ILE A 1 223 ? 4.128 -14.452 -13.987 1.00 87.06 223 ILE A N 1
ATOM 1795 C CA . ILE A 1 223 ? 2.773 -14.217 -14.527 1.00 87.06 223 ILE A CA 1
ATOM 1796 C C . ILE A 1 223 ? 2.459 -15.165 -15.694 1.00 87.06 223 ILE A C 1
ATOM 1798 O O . ILE A 1 223 ? 1.296 -15.405 -15.994 1.00 87.06 223 ILE A O 1
ATOM 1802 N N . THR A 1 224 ? 3.483 -15.694 -16.368 1.00 74.06 224 THR A N 1
ATOM 1803 C CA . THR A 1 224 ? 3.323 -16.611 -17.510 1.00 74.06 224 THR A CA 1
ATOM 1804 C C . THR A 1 224 ? 3.269 -18.096 -17.137 1.00 74.06 224 THR A C 1
ATOM 1806 O O . THR A 1 224 ? 3.072 -18.915 -18.032 1.00 74.06 224 THR A O 1
ATOM 1809 N N . CYS A 1 225 ? 3.489 -18.439 -15.866 1.00 53.88 225 CYS A N 1
ATOM 1810 C CA . CYS A 1 225 ? 3.393 -19.798 -15.325 1.00 53.88 225 CYS A CA 1
ATOM 1811 C C . CYS A 1 225 ? 2.051 -19.994 -14.619 1.00 53.88 225 CYS A C 1
ATOM 1813 O O . CYS A 1 225 ? 1.480 -21.095 -14.772 1.00 53.88 225 CYS A O 1
#

Solvent-accessible surface area (backbone atoms only — not comparable to full-atom values): 12353 Å² total; per-residue (Å²): 108,74,72,36,56,72,31,50,79,46,90,50,63,67,53,26,46,52,23,45,55,51,42,59,63,49,53,65,75,32,47,89,40,53,89,62,36,52,62,49,51,64,66,40,44,62,60,51,56,68,44,76,46,96,85,47,55,57,68,54,35,39,47,46,53,56,34,50,46,50,50,32,63,58,48,24,69,81,47,29,68,60,39,57,74,74,40,49,60,60,51,33,52,49,48,40,54,47,44,60,51,46,46,73,37,70,85,47,75,82,38,68,63,48,56,37,50,42,51,49,34,65,41,49,36,59,41,36,62,36,38,69,57,54,70,70,59,46,50,49,50,53,62,28,47,50,68,29,42,26,71,64,3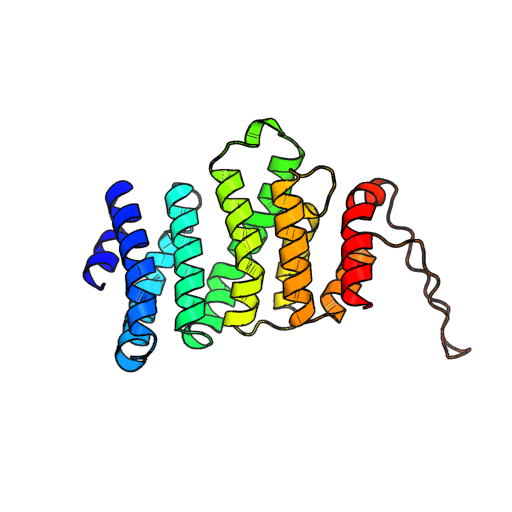3,57,65,75,44,24,54,30,34,52,52,26,52,59,52,38,36,76,76,41,46,65,64,46,52,54,51,39,51,72,54,40,58,92,50,54,71,46,74,50,95,46,96,89,46,76,63,46,65,50,74,65,62,58,91,78,26,65,46,29,40,70,54,42,52,55,51,51,55,64,73,76,108

Secondary structure (DSSP, 8-state):
-HHHHHHTT-S-HHHHHHHHHHHHHHTGGGTT-HHHHHHHHHHHHHHHHTTS-TTS-HHHHHHHHHHHHHHHHHHGGGGHHHHHHHTHHHHHHHHHHHHHHHHH-GGGGGSHHHHHHHHHHHHHHHHHHHTT--HHHHHHHHHHHGGGGSTTS-HHHHHHHHHHHHHHTTT-HHHHHHHHHHH-----EE--SSTTS--EE-----GGGGGGHHHHHHHHHHH--

Foldseek 3Di:
DVVLLVQLPDPDPVSNLVSLVVLLVVLVVCLVVLVVNLVVLVSNPVSLLVCLDPPHDLSSVLSSVSSVLSNLQSVAQSCLVVCLPRPLVSLLVLLQVVLVVQLVDVVCVPPSSVVSNLSSLQRVLSSCVSNVPDDPSLLSNLVSLVSQLFLSHDPSSNVSNLVSLLSVCVSPVVSSLVSLVVLADPFDFQDDPDPVDDTDTPPGDDPRSVRNVPSSVVSVVSSVD

Mean predicted aligned error: 6.2 Å

Nearest PDB structures (foldseek):
  8e0n-assembly1_A  TM=3.953E-01  e=1.936E-01  synthetic construct
  9dze-assembly1_S  TM=4.738E-01  e=1.690E+00  synthetic construct
  9dze-assembly1_c  TM=3.121E-01  e=5.995E-01  synthetic construct
  5a7d-assembly2_E  TM=3.237E-01  e=4.764E+00  Drosophila melanogaster